Protein AF-A0A353NH69-F1 (afdb_monomer_lite)

Sequence (363 aa):
MTTIQRIRHIGFIQLQVTQGAIGTNLDRLQRILAQLDPPRLSLIVLPELWATGFAYRELTKLQDEVATLPNRLQELAEKYDIFLAGSLPEQIIDKENLFYNTLQLIGRNGTFGTYRKRHIFPGEEEAFCPGSGACPPIATPVGTFGCMICYDLRFPKLARSQCQQGADLLLCSAQWPLARIQHWRALVIARAIENQTFMVACNGVGKNGDLTLGGHSLVVSPAGEILYEAGEDEATKIVEIDWQLKEDAQSGFKSFTAEPYLVSAAKIVTAESCVTDAQQRAGIGQRVVYVALDRNVAFSRAIEILETARQRGDYLVLGVPSSLTDLLKSYAALDCVDRVFGLGEISSSAEQRLREICLSVTS

Foldseek 3Di:
DPPLAAQFKEKEWAAAADAQQQVVLLVVVVVCCVVCLDPAAYEYEYAFQSRHFPNLVCCLVCVVVQVCVQVSVLVSQQVSNYKYWYWHWADDPPDPQETFGKIFIAHNVTTQDIDTAADDDPPCVSRYDHDDDDQEFGDDSRFTEQEHEAVSLVPLVSLLSRLLNGHQEYEYHHAAFLVCVVVVLVSQLVSLQLSLHKYWHHYYAQDDDVTGGFTQTFIAGSNSDTPDTDGRDGDIDMDGDDCVSSVVSPPQHGNSHLDDPDHDDPQEDFLVVVLVVLVVCVVSPWAEEEDEDDPPDDPVRLQVLLVVRLVRTPAYEYEYAPVCPVVCVDDPNSVSHRHYYYPVRDDPVSVVSCPVRHDYDYD

Structure (mmCIF, N/CA/C/O backbone):
data_AF-A0A353NH69-F1
#
_entry.id   AF-A0A353NH69-F1
#
loop_
_atom_site.group_PDB
_atom_site.id
_atom_site.type_symbol
_atom_site.label_atom_id
_atom_site.label_alt_id
_atom_site.label_comp_id
_atom_site.label_asym_id
_atom_site.label_entity_id
_atom_site.label_seq_id
_atom_site.pdbx_PDB_ins_code
_atom_site.Cartn_x
_atom_site.Cartn_y
_atom_site.Cartn_z
_atom_site.occupancy
_atom_site.B_iso_or_equiv
_atom_site.auth_seq_id
_atom_site.auth_comp_id
_atom_site.auth_asym_id
_atom_site.auth_atom_id
_atom_site.pdbx_PDB_model_num
ATOM 1 N N . MET A 1 1 ? -20.347 21.176 8.839 1.00 36.09 1 MET A N 1
ATOM 2 C CA . MET A 1 1 ? -19.349 20.089 8.822 1.00 36.09 1 MET A CA 1
ATOM 3 C C . MET A 1 1 ? -19.419 19.441 7.452 1.00 36.09 1 MET A C 1
ATOM 5 O O . MET A 1 1 ? -20.439 18.849 7.133 1.00 36.09 1 MET A O 1
ATOM 9 N N . THR A 1 2 ? -18.424 19.661 6.596 1.00 34.16 2 THR A N 1
ATOM 10 C CA . THR A 1 2 ? -18.306 18.971 5.305 1.00 34.16 2 THR A CA 1
ATOM 11 C C . THR A 1 2 ? -18.011 17.506 5.594 1.00 34.16 2 THR A C 1
ATOM 13 O O . THR A 1 2 ? -16.974 17.185 6.168 1.00 34.16 2 THR A O 1
ATOM 16 N N . THR A 1 3 ? -18.947 16.621 5.265 1.00 41.84 3 THR A N 1
ATOM 17 C CA . THR A 1 3 ? -18.753 15.174 5.354 1.00 41.84 3 THR A CA 1
ATOM 18 C C . THR A 1 3 ? -17.518 14.813 4.532 1.00 41.84 3 THR A C 1
ATOM 20 O O . THR A 1 3 ? -17.508 15.035 3.322 1.00 41.84 3 THR A O 1
ATOM 23 N N . ILE A 1 4 ? -16.459 14.314 5.176 1.00 54.44 4 ILE A N 1
ATOM 24 C CA . ILE A 1 4 ? -15.282 13.796 4.471 1.00 54.44 4 ILE A CA 1
ATOM 25 C C . ILE A 1 4 ? -15.778 12.665 3.570 1.00 54.44 4 ILE A C 1
ATOM 27 O O . ILE A 1 4 ? -16.302 11.660 4.056 1.00 54.44 4 ILE A O 1
ATOM 31 N N . GLN A 1 5 ? -15.662 12.841 2.256 1.00 75.44 5 GLN A N 1
ATOM 32 C CA . GLN A 1 5 ? -16.024 11.809 1.296 1.00 75.44 5 GLN A CA 1
ATOM 33 C C . GLN A 1 5 ? -14.948 10.720 1.347 1.00 75.44 5 GLN A C 1
ATOM 35 O O . GLN A 1 5 ? -13.926 10.822 0.678 1.00 75.44 5 GLN A O 1
ATOM 40 N N . ARG A 1 6 ? -15.149 9.695 2.185 1.00 87.75 6 ARG A N 1
ATOM 41 C CA . ARG A 1 6 ? -14.239 8.542 2.253 1.00 87.75 6 ARG A CA 1
ATOM 42 C C . ARG A 1 6 ? -14.177 7.826 0.904 1.00 87.75 6 ARG A C 1
ATOM 44 O O . ARG A 1 6 ? -15.195 7.700 0.219 1.00 87.75 6 ARG A O 1
ATOM 51 N N . ILE A 1 7 ? -12.995 7.318 0.561 1.00 93.50 7 ILE A N 1
ATOM 52 C CA . ILE A 1 7 ? -12.795 6.472 -0.616 1.00 93.50 7 ILE A CA 1
ATOM 53 C C . ILE A 1 7 ? -13.714 5.246 -0.530 1.00 93.50 7 ILE A C 1
ATOM 55 O O . ILE A 1 7 ? -13.849 4.645 0.535 1.00 93.50 7 ILE A O 1
ATOM 59 N N . ARG A 1 8 ? -14.383 4.895 -1.629 1.00 95.50 8 ARG A N 1
ATOM 60 C CA . ARG A 1 8 ? -15.274 3.720 -1.698 1.00 95.50 8 ARG A CA 1
ATOM 61 C C . ARG A 1 8 ? -14.832 2.689 -2.715 1.00 95.50 8 ARG A C 1
ATOM 63 O O . ARG A 1 8 ? -15.230 1.544 -2.606 1.00 95.50 8 ARG A O 1
ATOM 70 N N . HIS A 1 9 ? -14.004 3.083 -3.672 1.00 98.38 9 HIS A N 1
ATOM 71 C CA . HIS A 1 9 ? -13.539 2.215 -4.737 1.00 98.38 9 HIS A CA 1
ATOM 72 C C . HIS A 1 9 ? -12.034 2.046 -4.611 1.00 98.38 9 HIS A C 1
ATOM 74 O O . HIS A 1 9 ? -11.291 3.030 -4.614 1.00 98.38 9 HIS A O 1
ATOM 80 N N . ILE A 1 10 ? -11.585 0.805 -4.468 1.00 98.69 10 ILE A N 1
ATOM 81 C CA . ILE A 1 10 ? -10.168 0.478 -4.317 1.00 98.69 10 ILE A CA 1
ATOM 82 C C . ILE A 1 10 ? -9.811 -0.669 -5.253 1.00 98.69 10 ILE A C 1
ATOM 84 O O . ILE A 1 10 ? -10.635 -1.543 -5.523 1.00 98.69 10 ILE A O 1
ATOM 88 N N . GLY A 1 11 ? -8.596 -0.674 -5.783 1.00 98.69 11 GLY A N 1
ATOM 89 C CA . GLY A 1 11 ? -8.256 -1.626 -6.824 1.00 98.69 11 GLY A CA 1
ATOM 90 C C . GLY A 1 11 ? -6.804 -1.608 -7.250 1.00 98.69 11 GLY A C 1
ATOM 91 O O . GLY A 1 11 ? -5.972 -0.880 -6.714 1.00 98.69 11 GLY A O 1
ATOM 92 N N . PHE A 1 12 ? -6.503 -2.419 -8.249 1.00 98.88 12 PHE A N 1
ATOM 93 C CA . PHE A 1 12 ? -5.161 -2.569 -8.782 1.00 98.88 12 PHE A CA 1
ATOM 94 C C . PHE A 1 12 ? -5.177 -2.715 -10.302 1.00 98.88 12 PHE A C 1
ATOM 96 O O . PHE A 1 12 ? -6.178 -3.112 -10.909 1.00 98.88 12 PHE A O 1
ATOM 103 N N . ILE A 1 13 ? -4.022 -2.436 -10.900 1.00 98.75 13 ILE A N 1
ATOM 104 C CA . ILE A 1 13 ? -3.729 -2.722 -12.302 1.00 98.75 13 ILE A CA 1
ATOM 105 C C . ILE A 1 13 ? -2.496 -3.636 -12.342 1.00 98.75 13 ILE A C 1
ATOM 107 O O . ILE A 1 13 ? -1.371 -3.169 -12.196 1.00 98.75 13 ILE A O 1
ATOM 111 N N . GLN A 1 14 ? -2.718 -4.943 -12.497 1.00 98.56 14 GLN A N 1
ATOM 112 C CA . GLN A 1 14 ? -1.682 -5.975 -12.572 1.00 98.56 14 GLN A CA 1
ATOM 113 C C . GLN A 1 14 ? -1.135 -6.053 -14.000 1.00 98.56 14 GLN A C 1
ATOM 115 O O . GLN A 1 14 ? -1.861 -6.422 -14.925 1.00 98.56 14 GLN A O 1
ATOM 120 N N . LEU A 1 15 ? 0.145 -5.712 -14.171 1.00 96.00 15 LEU A N 1
ATOM 121 C CA . LEU A 1 15 ? 0.789 -5.556 -15.481 1.00 96.00 15 LEU A CA 1
ATOM 122 C C . LEU A 1 15 ? 2.040 -6.401 -15.612 1.00 96.00 15 LEU A C 1
ATOM 124 O O . LEU A 1 15 ? 2.783 -6.594 -14.645 1.00 96.00 15 LEU A O 1
ATOM 128 N N . GLN A 1 16 ? 2.336 -6.792 -16.846 1.00 96.44 16 GLN A N 1
ATOM 129 C CA . GLN A 1 16 ? 3.684 -7.164 -17.221 1.00 96.44 16 GLN A CA 1
ATOM 130 C C . GLN A 1 16 ? 4.475 -5.891 -17.519 1.00 96.44 16 GLN A C 1
ATOM 132 O O . GLN A 1 16 ? 4.310 -5.253 -18.562 1.00 96.44 16 GLN A O 1
ATOM 137 N N . VAL A 1 17 ? 5.356 -5.528 -16.592 1.00 96.00 17 VAL A N 1
ATOM 138 C CA . VAL A 1 17 ? 6.234 -4.366 -16.742 1.00 96.00 17 VAL A CA 1
ATOM 139 C C . VAL A 1 17 ? 7.357 -4.713 -17.713 1.00 96.00 17 VAL A C 1
ATOM 141 O O . VAL A 1 17 ? 8.169 -5.601 -17.454 1.00 96.00 17 VAL A O 1
ATOM 144 N N . THR A 1 18 ? 7.414 -4.007 -18.841 1.00 95.38 18 THR A N 1
ATOM 145 C CA . THR A 1 18 ? 8.487 -4.187 -19.825 1.00 95.38 18 THR A CA 1
ATOM 146 C C . THR A 1 18 ? 9.723 -3.429 -19.351 1.00 95.38 18 THR A C 1
ATOM 148 O O . THR A 1 18 ? 9.698 -2.204 -19.247 1.00 95.38 18 THR A O 1
ATOM 151 N N . GLN A 1 19 ? 10.797 -4.147 -19.033 1.00 94.81 19 GLN A N 1
ATOM 152 C CA . GLN A 1 19 ? 12.012 -3.569 -18.460 1.00 94.81 19 GLN A CA 1
ATOM 153 C C . GLN A 1 19 ? 12.594 -2.452 -19.348 1.00 94.81 19 GLN A C 1
ATOM 155 O O . GLN A 1 19 ? 12.758 -2.634 -20.551 1.00 94.81 19 GLN A O 1
ATOM 160 N N . GLY A 1 20 ? 12.867 -1.290 -18.750 1.00 95.00 20 GLY A N 1
ATOM 161 C CA . GLY A 1 20 ? 13.458 -0.109 -19.397 1.00 95.00 20 GLY A CA 1
ATOM 162 C C . GLY A 1 20 ? 12.542 0.648 -20.369 1.00 95.00 20 GLY A C 1
ATOM 163 O O . GLY A 1 20 ? 12.850 1.774 -20.744 1.00 95.00 20 GLY A O 1
ATOM 164 N N . ALA A 1 21 ? 11.395 0.082 -20.754 1.00 96.19 21 ALA A N 1
ATOM 165 C CA . ALA A 1 21 ? 10.526 0.632 -21.793 1.00 96.19 21 ALA A CA 1
ATOM 166 C C . ALA A 1 21 ? 9.441 1.564 -21.219 1.00 96.19 21 ALA A C 1
ATOM 168 O O . ALA A 1 21 ? 8.246 1.262 -21.295 1.00 96.19 21 ALA A O 1
ATOM 169 N N . ILE A 1 22 ? 9.854 2.707 -20.660 1.00 97.81 22 ILE A N 1
ATOM 170 C CA . ILE A 1 22 ? 8.969 3.660 -19.964 1.00 97.81 22 ILE A CA 1
ATOM 171 C C . ILE A 1 22 ? 7.766 4.066 -20.821 1.00 97.81 22 ILE A C 1
ATOM 173 O O . ILE A 1 22 ? 6.628 3.874 -20.386 1.00 97.81 22 ILE A O 1
ATOM 177 N N . GLY A 1 23 ? 7.990 4.538 -22.052 1.00 97.88 23 GLY A N 1
ATOM 178 C CA . GLY A 1 23 ? 6.901 4.898 -22.968 1.00 97.88 23 GLY A CA 1
ATOM 179 C C . GLY A 1 23 ? 5.903 3.758 -23.213 1.00 97.88 23 GLY A C 1
ATOM 180 O O . GLY A 1 23 ? 4.696 3.963 -23.138 1.00 97.88 23 GLY A O 1
ATOM 181 N N . THR A 1 24 ? 6.384 2.521 -23.392 1.00 97.38 24 THR A N 1
ATOM 182 C CA . THR A 1 24 ? 5.508 1.350 -23.603 1.00 97.38 24 THR A CA 1
ATOM 183 C C . THR A 1 24 ? 4.651 1.043 -22.375 1.00 97.38 24 THR A C 1
ATOM 185 O O . THR A 1 24 ? 3.466 0.719 -22.510 1.00 97.38 24 THR A O 1
ATOM 188 N N . ASN A 1 25 ? 5.234 1.136 -21.179 1.00 97.88 25 ASN A N 1
ATOM 189 C CA . ASN A 1 25 ? 4.520 0.897 -19.926 1.00 97.88 25 ASN A CA 1
ATOM 190 C C . ASN A 1 25 ? 3.495 2.009 -19.647 1.00 97.88 25 ASN A C 1
ATOM 192 O O . ASN A 1 25 ? 2.364 1.711 -19.256 1.00 97.88 25 ASN A O 1
ATOM 196 N N . LEU A 1 26 ? 3.845 3.271 -19.917 1.00 98.38 26 LEU A N 1
ATOM 197 C CA . LEU A 1 26 ? 2.927 4.407 -19.807 1.00 98.38 26 LEU A CA 1
ATOM 198 C C . LEU A 1 26 ? 1.753 4.283 -20.788 1.00 98.38 26 LEU A C 1
ATOM 200 O O . LEU A 1 26 ? 0.603 4.375 -20.363 1.00 98.38 26 LEU A O 1
ATOM 204 N N . ASP A 1 27 ? 2.010 3.989 -22.064 1.00 98.00 27 ASP A N 1
ATOM 205 C CA . ASP A 1 27 ? 0.959 3.786 -23.070 1.00 98.00 27 ASP A CA 1
ATOM 206 C C . ASP A 1 27 ? 0.017 2.639 -22.685 1.00 98.00 27 ASP A C 1
ATOM 208 O O . ASP A 1 27 ? -1.191 2.685 -22.944 1.00 98.00 27 ASP A O 1
ATOM 212 N N . ARG A 1 28 ? 0.559 1.581 -22.069 1.00 97.19 28 ARG A N 1
ATOM 213 C CA . ARG A 1 28 ? -0.234 0.452 -21.573 1.00 97.19 28 ARG A CA 1
ATOM 214 C C . ARG A 1 28 ? -1.141 0.880 -20.425 1.00 97.19 28 ARG A C 1
ATOM 216 O O . ARG A 1 28 ? -2.337 0.602 -20.487 1.00 97.19 28 ARG A O 1
ATOM 223 N N . LEU A 1 29 ? -0.610 1.604 -19.438 1.00 98.25 29 LEU A N 1
ATOM 224 C CA . LEU A 1 29 ? -1.404 2.171 -18.345 1.00 98.25 29 LEU A CA 1
ATOM 225 C C . LEU A 1 29 ? -2.528 3.072 -18.878 1.00 98.25 29 LEU A C 1
ATOM 227 O O . LEU A 1 29 ? -3.677 2.938 -18.460 1.00 98.25 29 LEU A O 1
ATOM 231 N N . GLN A 1 30 ? -2.227 3.948 -19.839 1.00 98.19 30 GLN A N 1
ATOM 232 C CA . GLN A 1 30 ? -3.212 4.851 -20.438 1.00 98.19 30 GLN A CA 1
ATOM 233 C C . GLN A 1 30 ? -4.344 4.104 -21.148 1.00 98.19 30 GLN A C 1
ATOM 235 O O . GLN A 1 30 ? -5.514 4.442 -20.953 1.00 98.19 30 GLN A O 1
ATOM 240 N N . ARG A 1 31 ? -4.009 3.080 -21.944 1.00 98.00 31 ARG A N 1
ATOM 241 C CA . ARG A 1 31 ? -4.998 2.224 -22.621 1.00 98.00 31 ARG A CA 1
ATOM 242 C C . ARG A 1 31 ? -5.892 1.502 -21.625 1.00 98.00 31 ARG A C 1
ATOM 244 O O . ARG A 1 31 ? -7.102 1.460 -21.816 1.00 98.00 31 ARG A O 1
ATOM 251 N N . ILE A 1 32 ? -5.302 0.977 -20.559 1.00 97.69 32 ILE A N 1
ATOM 252 C CA . ILE A 1 32 ? -6.036 0.258 -19.524 1.00 97.69 32 ILE A CA 1
ATOM 253 C C . ILE A 1 32 ? -6.978 1.188 -18.771 1.00 97.69 32 ILE A C 1
ATOM 255 O O . ILE A 1 32 ? -8.144 0.853 -18.627 1.00 97.69 32 ILE A O 1
ATOM 259 N N . LEU A 1 33 ? -6.525 2.370 -18.348 1.00 98.06 33 LEU A N 1
ATOM 260 C CA . LEU A 1 33 ? -7.401 3.340 -17.686 1.00 98.06 33 LEU A CA 1
ATOM 261 C C . LEU A 1 33 ? -8.554 3.786 -18.595 1.00 98.06 33 LEU A C 1
ATOM 263 O O . LEU A 1 33 ? -9.672 3.949 -18.119 1.00 98.06 33 LEU A O 1
ATOM 267 N N . ALA A 1 34 ? -8.305 3.934 -19.900 1.00 97.44 34 ALA A N 1
ATOM 268 C CA . ALA A 1 34 ? -9.350 4.266 -20.867 1.00 97.44 34 ALA A CA 1
ATOM 269 C C . ALA A 1 34 ? -10.390 3.144 -21.039 1.00 97.44 34 ALA A C 1
ATOM 271 O O . ALA A 1 34 ? -11.557 3.437 -21.270 1.00 97.44 34 ALA A O 1
ATOM 272 N N . GLN A 1 35 ? -9.976 1.878 -20.943 1.00 96.62 35 GLN A N 1
ATOM 273 C CA . GLN A 1 35 ? -10.880 0.722 -21.016 1.00 96.62 35 GLN A CA 1
ATOM 274 C C . GLN A 1 35 ? -11.610 0.460 -19.698 1.00 96.62 35 GLN A C 1
ATOM 276 O O . GLN A 1 35 ? -12.758 0.028 -19.711 1.00 96.62 35 GLN A O 1
ATOM 281 N N . LEU A 1 36 ? -10.927 0.687 -18.575 1.00 95.19 36 LEU A N 1
ATOM 282 C CA . LEU A 1 36 ? -11.450 0.466 -17.233 1.00 95.19 36 LEU A CA 1
ATOM 283 C C . LEU A 1 36 ? -12.548 1.471 -16.881 1.00 95.19 36 LEU A C 1
ATOM 285 O O . LEU A 1 36 ? -13.447 1.098 -16.137 1.00 95.19 36 LEU A O 1
ATOM 289 N N . ASP A 1 37 ? -12.440 2.707 -17.389 1.00 95.62 37 ASP A N 1
ATOM 290 C CA . ASP A 1 37 ? -13.324 3.840 -17.073 1.00 95.62 37 ASP A CA 1
ATOM 291 C C . ASP A 1 37 ? -13.648 3.897 -15.568 1.00 95.62 37 ASP A C 1
ATOM 293 O O . ASP A 1 37 ? -14.772 3.621 -15.136 1.00 95.62 37 ASP A O 1
ATOM 297 N N . PRO A 1 38 ? -12.618 4.112 -14.726 1.00 97.06 38 PRO A N 1
ATOM 298 C CA . PRO A 1 38 ? -12.734 3.856 -13.302 1.00 97.06 38 PRO A CA 1
ATOM 299 C C . PRO A 1 38 ? -13.768 4.788 -12.657 1.00 97.06 38 PRO A C 1
ATOM 301 O O . PRO A 1 38 ? -13.812 5.978 -12.983 1.00 97.06 38 PRO A O 1
ATOM 304 N N . PRO A 1 39 ? -14.549 4.302 -11.674 1.00 97.12 39 PRO A N 1
ATOM 305 C CA . PRO A 1 39 ? -15.414 5.167 -10.890 1.00 97.12 39 PRO A CA 1
ATOM 306 C C . PRO A 1 39 ? -14.627 6.333 -10.292 1.00 97.12 39 PRO A C 1
ATOM 308 O O . PRO A 1 39 ? -13.498 6.165 -9.817 1.00 97.12 39 PRO A O 1
ATOM 311 N N . ARG A 1 40 ? -15.245 7.513 -10.260 1.00 95.50 40 ARG A N 1
ATOM 312 C CA . ARG A 1 40 ? -14.642 8.693 -9.634 1.00 95.50 40 ARG A CA 1
ATOM 313 C C . ARG A 1 40 ? -14.262 8.398 -8.182 1.00 95.50 40 ARG A C 1
ATOM 315 O O . ARG A 1 40 ? -14.979 7.698 -7.463 1.00 95.50 40 ARG A O 1
ATOM 322 N N . LEU A 1 41 ? -13.148 8.981 -7.756 1.00 94.94 41 LEU A N 1
ATOM 323 C CA . LEU A 1 41 ? -12.513 8.787 -6.456 1.00 94.94 41 LEU A CA 1
ATOM 324 C C . LEU A 1 41 ? -12.150 7.319 -6.178 1.00 94.94 41 LEU A C 1
ATOM 326 O O . LEU A 1 41 ? -12.253 6.860 -5.040 1.00 94.94 41 LEU A O 1
ATOM 330 N N . SER A 1 42 ? -11.723 6.587 -7.210 1.00 98.25 42 SER A N 1
ATOM 331 C CA . SER A 1 42 ? -11.077 5.281 -7.045 1.00 98.25 42 SER A CA 1
ATOM 332 C C . SER A 1 42 ? -9.617 5.428 -6.632 1.00 98.25 42 SER A C 1
ATOM 334 O O . SER A 1 42 ? -8.921 6.311 -7.129 1.00 98.25 42 SER A O 1
ATOM 336 N N . LEU A 1 43 ? -9.134 4.532 -5.772 1.00 98.69 43 LEU A N 1
ATOM 337 C CA . LEU A 1 43 ? -7.715 4.373 -5.452 1.00 98.69 43 LEU A CA 1
ATOM 338 C C . LEU A 1 43 ? -7.176 3.127 -6.142 1.00 98.69 43 LEU A C 1
ATOM 340 O O . LEU A 1 43 ? -7.628 2.018 -5.861 1.00 98.69 43 LEU A O 1
ATOM 344 N N . ILE A 1 44 ? -6.198 3.307 -7.024 1.00 98.88 44 ILE A N 1
ATOM 345 C CA . ILE A 1 44 ? -5.655 2.234 -7.852 1.00 98.88 44 ILE A CA 1
ATOM 346 C C . ILE A 1 44 ? -4.159 2.071 -7.580 1.00 98.88 44 ILE A C 1
ATOM 348 O O . ILE A 1 44 ? -3.384 3.019 -7.716 1.00 98.88 44 ILE A O 1
ATOM 352 N N . VAL A 1 45 ? -3.749 0.853 -7.226 1.00 98.94 45 VAL A N 1
ATOM 353 C CA . VAL A 1 45 ? -2.345 0.498 -6.983 1.00 98.94 45 VAL A CA 1
ATOM 354 C C .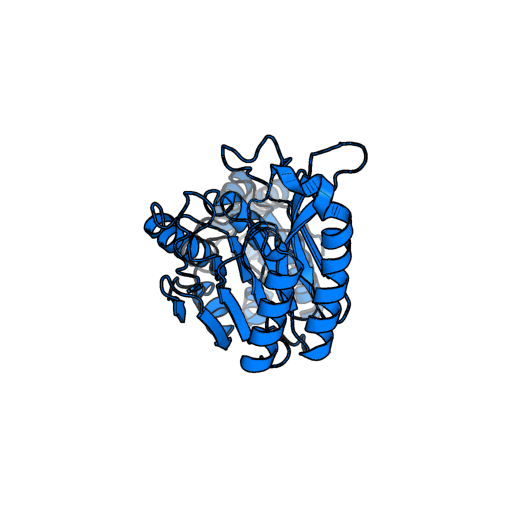 VAL A 1 45 ? -1.715 -0.114 -8.237 1.00 98.94 45 VAL A C 1
ATOM 356 O O . VAL A 1 45 ? -2.269 -1.026 -8.854 1.00 98.94 45 VAL A O 1
ATOM 359 N N . LEU A 1 46 ? -0.537 0.380 -8.604 1.00 98.88 46 LEU A N 1
ATOM 360 C CA . LEU A 1 46 ? 0.309 -0.102 -9.693 1.00 98.88 46 LEU A CA 1
ATOM 361 C C . LEU A 1 46 ? 1.439 -0.997 -9.145 1.00 98.88 46 LEU A C 1
ATOM 363 O O . LEU A 1 46 ? 1.790 -0.883 -7.962 1.00 98.88 46 LEU A O 1
ATOM 367 N N . PRO A 1 47 ? 2.048 -1.859 -9.980 1.00 98.56 47 PRO A N 1
ATOM 368 C CA . PRO A 1 47 ? 3.176 -2.689 -9.570 1.00 98.56 47 PRO A CA 1
ATOM 369 C C . PRO A 1 47 ? 4.382 -1.855 -9.119 1.00 98.56 47 PRO A C 1
ATOM 371 O O . PRO A 1 47 ? 4.497 -0.664 -9.415 1.00 98.56 47 PRO A O 1
ATOM 374 N N . GLU A 1 48 ? 5.306 -2.491 -8.405 1.00 98.56 48 GLU A N 1
ATOM 375 C CA . GLU A 1 48 ? 6.583 -1.862 -8.045 1.00 98.56 48 GLU A CA 1
ATOM 376 C C . GLU A 1 48 ? 7.345 -1.485 -9.317 1.00 98.56 48 GLU A C 1
ATOM 378 O O . GLU A 1 48 ? 7.389 -2.274 -10.262 1.00 98.56 48 GLU A O 1
ATOM 383 N N . LEU A 1 49 ? 7.954 -0.296 -9.343 1.00 97.94 49 LEU A N 1
ATOM 384 C CA . LEU A 1 49 ? 8.733 0.194 -10.484 1.00 97.94 49 LEU A CA 1
ATOM 385 C C . LEU A 1 49 ? 7.956 0.060 -11.805 1.00 97.94 49 LEU A C 1
ATOM 387 O O . LEU A 1 49 ? 8.514 -0.349 -12.822 1.00 97.94 49 LEU A O 1
ATOM 391 N N . TRP A 1 50 ? 6.656 0.375 -11.781 1.00 97.69 50 TRP A N 1
ATOM 392 C CA . TRP A 1 50 ? 5.695 0.078 -12.855 1.00 97.69 50 TRP A CA 1
ATOM 393 C C . TRP A 1 50 ? 6.104 0.594 -14.243 1.00 97.69 50 TRP A C 1
ATOM 395 O O . TRP A 1 50 ? 5.650 0.055 -15.249 1.00 97.69 50 TRP A O 1
ATOM 405 N N . ALA A 1 51 ? 6.944 1.631 -14.304 1.00 97.38 51 ALA A N 1
ATOM 406 C CA . ALA A 1 51 ? 7.405 2.226 -15.553 1.00 97.38 51 ALA A CA 1
ATOM 407 C C . ALA A 1 51 ? 8.765 1.696 -16.033 1.00 97.38 51 ALA A C 1
ATOM 409 O O . ALA A 1 51 ? 9.005 1.664 -17.236 1.00 97.38 51 ALA A O 1
ATOM 410 N N . THR A 1 52 ? 9.656 1.278 -15.131 1.00 96.56 52 THR A N 1
ATOM 411 C CA . THR A 1 52 ? 11.038 0.894 -15.482 1.00 96.56 52 THR A CA 1
ATOM 412 C C . THR A 1 52 ? 11.291 -0.604 -15.382 1.00 96.56 52 THR A C 1
ATOM 414 O O . THR A 1 52 ? 12.223 -1.114 -16.001 1.00 96.56 52 THR A O 1
ATOM 417 N N . GLY A 1 53 ? 10.514 -1.323 -14.573 1.00 94.50 53 GLY A N 1
ATOM 418 C CA . GLY A 1 53 ? 10.866 -2.670 -14.138 1.00 94.50 53 GLY A CA 1
ATOM 419 C C . GLY A 1 53 ? 12.221 -2.696 -13.428 1.00 94.50 53 GLY A C 1
ATOM 420 O O . GLY A 1 53 ? 12.695 -1.679 -12.914 1.00 94.50 53 GLY A O 1
ATOM 421 N N . PHE A 1 54 ? 12.876 -3.857 -13.437 1.00 94.69 54 PHE A N 1
ATOM 422 C CA . PHE A 1 54 ? 14.177 -4.063 -12.787 1.00 94.69 54 PHE A CA 1
ATOM 423 C C . PHE A 1 54 ? 15.363 -3.645 -13.671 1.00 94.69 54 PHE A C 1
ATOM 425 O O . PHE A 1 54 ? 16.404 -4.298 -13.706 1.00 94.69 54 PHE A O 1
ATOM 432 N N . ALA A 1 55 ? 15.225 -2.523 -14.383 1.00 93.25 55 ALA A N 1
ATOM 433 C CA . ALA A 1 55 ? 16.253 -1.948 -15.253 1.00 93.25 55 ALA A CA 1
ATOM 434 C C . ALA A 1 55 ? 17.391 -1.263 -14.469 1.00 93.25 55 ALA A C 1
ATOM 436 O O . ALA A 1 55 ? 17.811 -0.161 -14.810 1.00 93.25 55 ALA A O 1
ATOM 437 N N . TYR A 1 56 ? 17.897 -1.902 -13.408 1.00 93.06 56 TYR A N 1
ATOM 438 C CA . TYR A 1 56 ? 18.810 -1.306 -12.422 1.00 93.06 56 TYR A CA 1
ATOM 439 C C . TYR A 1 56 ? 20.059 -0.675 -13.052 1.00 93.06 56 TYR A C 1
ATOM 441 O O . TYR A 1 56 ? 20.460 0.421 -12.677 1.00 93.06 56 TYR A O 1
ATOM 449 N N . ARG A 1 57 ? 20.632 -1.323 -14.074 1.00 91.62 57 ARG A N 1
ATOM 450 C CA . ARG A 1 57 ? 21.835 -0.849 -14.787 1.00 91.62 57 ARG A CA 1
ATOM 451 C C . ARG A 1 57 ? 21.584 0.338 -15.721 1.00 91.62 57 ARG A C 1
ATOM 453 O O . ARG A 1 57 ? 22.533 0.944 -16.212 1.00 91.62 57 ARG A O 1
ATOM 460 N N . GLU A 1 58 ? 20.324 0.637 -16.010 1.00 93.25 58 GLU A N 1
ATOM 461 C CA . GLU A 1 58 ? 19.913 1.666 -16.966 1.00 93.25 58 GLU A CA 1
ATOM 462 C C . GLU A 1 58 ? 19.266 2.870 -16.276 1.00 93.25 58 GLU A C 1
ATOM 464 O O . GLU A 1 58 ? 19.046 3.883 -16.932 1.00 93.25 58 GLU A O 1
ATOM 469 N N . LEU A 1 59 ? 19.016 2.805 -14.961 1.00 94.50 59 LEU A N 1
ATOM 470 C CA . LEU A 1 59 ? 18.279 3.838 -14.225 1.00 94.50 59 LEU A CA 1
ATOM 471 C C . LEU A 1 59 ? 18.865 5.241 -14.408 1.00 94.50 59 LEU A C 1
ATOM 473 O O . LEU A 1 59 ? 18.112 6.174 -14.660 1.00 94.50 59 LEU A O 1
ATOM 477 N N . THR A 1 60 ? 20.191 5.389 -14.386 1.00 93.94 60 THR A N 1
ATOM 478 C CA . THR A 1 60 ? 20.862 6.680 -14.624 1.00 93.94 60 THR A CA 1
ATOM 479 C C . THR A 1 60 ? 20.574 7.248 -16.012 1.00 93.94 60 THR A C 1
ATOM 481 O O . THR A 1 60 ? 20.427 8.454 -16.164 1.00 93.94 60 THR A O 1
ATOM 484 N N . LYS A 1 61 ? 20.441 6.396 -17.035 1.00 94.94 61 LYS A N 1
ATOM 485 C CA . LYS A 1 61 ? 20.090 6.833 -18.398 1.00 94.94 61 LYS A CA 1
ATOM 486 C C . LYS A 1 61 ? 18.611 7.191 -18.523 1.00 94.94 61 LYS A C 1
ATOM 488 O O . LYS A 1 61 ? 18.253 8.010 -19.359 1.00 94.94 61 LYS A O 1
ATOM 493 N N . LEU A 1 62 ? 17.768 6.553 -17.714 1.00 95.31 62 LEU A N 1
ATOM 494 C CA . LEU A 1 62 ? 16.318 6.722 -17.722 1.00 95.31 62 LEU A CA 1
ATOM 495 C C . LEU A 1 62 ? 15.837 7.847 -16.791 1.00 95.31 62 LEU A C 1
ATOM 497 O O . LEU A 1 62 ? 14.661 8.197 -16.831 1.00 95.31 62 LEU A O 1
ATOM 501 N N . GLN A 1 63 ? 16.712 8.407 -15.948 1.00 93.50 63 GLN A N 1
ATOM 502 C CA . GLN A 1 63 ? 16.330 9.296 -14.845 1.00 93.50 63 GLN A CA 1
ATOM 503 C C . GLN A 1 63 ? 15.528 10.525 -15.301 1.00 93.50 63 GLN A C 1
ATOM 505 O O . GLN A 1 63 ? 14.543 10.878 -14.654 1.00 93.50 63 GLN A O 1
ATOM 510 N N . ASP A 1 64 ? 15.898 11.129 -16.435 1.00 94.38 64 ASP A N 1
ATOM 511 C CA . ASP A 1 64 ? 15.239 12.333 -16.948 1.00 94.38 64 ASP A CA 1
ATOM 512 C C . ASP A 1 64 ? 13.816 12.011 -17.420 1.00 94.38 64 ASP A C 1
ATOM 514 O O . ASP A 1 64 ? 12.884 12.770 -17.162 1.00 94.38 64 ASP A O 1
ATOM 518 N N . GLU A 1 65 ? 13.619 10.847 -18.049 1.00 96.69 65 GLU A N 1
ATOM 519 C CA . GLU A 1 65 ? 12.295 10.376 -18.459 1.00 96.69 65 GLU A CA 1
ATOM 520 C C . GLU A 1 65 ? 11.443 10.006 -17.235 1.00 96.69 65 GLU A C 1
ATOM 522 O O . GLU A 1 65 ? 10.285 10.423 -17.137 1.00 96.69 65 GLU A O 1
ATOM 527 N N . VAL A 1 66 ? 12.029 9.308 -16.253 1.00 96.81 66 VAL A N 1
ATOM 528 C CA . VAL A 1 66 ? 11.371 8.955 -14.982 1.00 96.81 66 VAL A CA 1
ATOM 529 C C . VAL A 1 66 ? 10.906 10.201 -14.226 1.00 96.81 66 VAL A C 1
ATOM 531 O O . VAL A 1 66 ? 9.793 10.206 -13.697 1.00 96.81 66 VAL A O 1
ATOM 534 N N . ALA A 1 67 ? 11.702 11.273 -14.218 1.00 95.62 67 ALA A N 1
ATOM 535 C CA . ALA A 1 67 ? 11.367 12.530 -13.550 1.00 95.62 67 ALA A CA 1
ATOM 536 C C . ALA A 1 67 ? 10.095 13.198 -14.109 1.00 95.62 67 ALA A C 1
ATOM 538 O O . ALA A 1 67 ? 9.451 13.976 -13.405 1.00 95.62 67 ALA A O 1
ATOM 539 N N . THR A 1 68 ? 9.684 12.869 -15.340 1.00 96.81 68 THR A N 1
ATOM 540 C CA . THR A 1 68 ? 8.440 13.388 -15.938 1.00 96.81 68 THR A CA 1
ATOM 541 C C . THR A 1 68 ? 7.185 12.620 -15.510 1.00 96.81 68 THR A C 1
ATOM 543 O O . THR A 1 68 ? 6.074 13.151 -15.591 1.00 96.81 68 THR A O 1
ATOM 546 N N . LEU A 1 69 ? 7.334 11.374 -15.048 1.00 98.00 69 LEU A N 1
ATOM 547 C CA . LEU A 1 69 ? 6.215 10.463 -14.804 1.00 98.00 69 LEU A CA 1
ATOM 548 C C . LEU A 1 69 ? 5.232 10.922 -13.720 1.00 98.00 69 LEU A C 1
ATOM 550 O O . LEU A 1 69 ? 4.038 10.694 -13.920 1.00 98.00 69 LEU A O 1
ATOM 554 N N . PRO A 1 70 ? 5.642 11.588 -12.621 1.00 97.62 70 PRO A N 1
ATOM 555 C CA . PRO A 1 70 ? 4.687 12.127 -11.654 1.00 97.62 70 PRO A CA 1
ATOM 556 C C . PRO A 1 70 ? 3.673 13.089 -12.290 1.00 97.62 70 PRO A C 1
ATOM 558 O O . PRO A 1 70 ? 2.480 12.979 -12.016 1.00 97.62 70 PRO A O 1
ATOM 561 N N . ASN A 1 71 ? 4.113 13.951 -13.215 1.00 97.62 71 ASN A N 1
ATOM 562 C CA . ASN A 1 71 ? 3.218 14.863 -13.934 1.00 97.62 71 ASN A CA 1
ATOM 563 C C . ASN A 1 71 ? 2.269 14.090 -14.862 1.00 97.62 71 ASN A C 1
ATOM 565 O O . ASN A 1 71 ? 1.072 14.359 -14.882 1.00 97.62 71 ASN A O 1
ATOM 569 N N . ARG A 1 72 ? 2.766 13.064 -15.569 1.00 98.12 72 ARG A N 1
ATOM 570 C CA . ARG A 1 72 ? 1.922 12.204 -16.422 1.00 98.12 72 ARG A CA 1
ATOM 571 C C . ARG A 1 72 ? 0.883 11.424 -15.609 1.00 98.12 72 ARG A C 1
ATOM 573 O O . ARG A 1 72 ? -0.245 11.243 -16.061 1.00 98.12 72 ARG A O 1
ATOM 580 N N . LEU A 1 73 ? 1.237 10.971 -14.405 1.00 98.12 73 LEU A N 1
ATOM 581 C CA . LEU A 1 73 ? 0.295 10.336 -13.482 1.00 98.12 73 LEU A CA 1
ATOM 582 C C . LEU A 1 73 ? -0.723 11.339 -12.932 1.00 98.12 73 LEU A C 1
ATOM 584 O O . LEU A 1 73 ? -1.891 10.981 -12.805 1.00 98.12 73 LEU A O 1
ATOM 588 N N . GLN A 1 74 ? -0.319 12.581 -12.654 1.00 98.50 74 GLN A N 1
ATOM 589 C CA . GLN A 1 74 ? -1.242 13.640 -12.246 1.00 98.50 74 GLN A CA 1
ATOM 590 C C . GLN A 1 74 ? -2.260 13.952 -13.350 1.00 98.50 74 GLN A C 1
ATOM 592 O O . GLN A 1 74 ? -3.450 14.004 -13.058 1.00 98.50 74 GLN A O 1
ATOM 597 N N . GLU A 1 75 ? -1.827 14.084 -14.607 1.00 98.50 75 GLU A N 1
ATOM 598 C CA . GLU A 1 75 ? -2.721 14.286 -15.760 1.00 98.50 75 GLU A CA 1
ATOM 599 C C . GLU A 1 75 ? -3.780 13.175 -15.856 1.00 98.50 75 GLU A C 1
ATOM 601 O O . GLU A 1 75 ? -4.962 13.439 -16.083 1.00 98.50 75 GLU A O 1
ATOM 606 N N . LEU A 1 76 ? -3.373 11.916 -15.655 1.00 98.50 76 LEU A N 1
ATOM 607 C CA . LEU A 1 76 ? -4.292 10.776 -15.653 1.00 98.50 76 LEU A CA 1
ATOM 608 C C . LEU A 1 76 ? -5.231 10.801 -14.445 1.00 98.50 76 LEU A C 1
ATOM 610 O O . LEU A 1 76 ? -6.430 10.566 -14.594 1.00 98.50 76 LEU A O 1
ATOM 614 N N . ALA A 1 77 ? -4.700 11.104 -13.263 1.00 98.44 77 ALA A N 1
ATOM 615 C CA . ALA A 1 77 ? -5.477 11.209 -12.039 1.00 98.44 77 ALA A CA 1
ATOM 616 C C . ALA A 1 77 ? -6.520 12.335 -12.106 1.00 98.44 77 ALA A C 1
ATOM 618 O O . ALA A 1 77 ? -7.637 12.162 -11.626 1.00 98.44 77 ALA A O 1
ATOM 619 N N . GLU A 1 78 ? -6.187 13.465 -12.731 1.00 98.38 78 GLU A N 1
ATOM 620 C CA . GLU A 1 78 ? -7.114 14.564 -12.992 1.00 98.38 78 GLU A CA 1
ATOM 621 C C . GLU A 1 78 ? -8.172 14.169 -14.024 1.00 98.38 78 GLU A C 1
ATOM 623 O O . GLU A 1 78 ? -9.366 14.319 -13.758 1.00 98.38 78 GLU A O 1
ATOM 628 N N . LYS A 1 79 ? -7.751 13.599 -15.162 1.00 98.19 79 LYS A N 1
ATOM 629 C CA . LYS A 1 79 ? -8.647 13.193 -16.254 1.00 98.19 79 LYS A CA 1
ATOM 630 C C . LYS A 1 79 ? -9.757 12.249 -15.786 1.00 98.19 79 LYS A C 1
ATOM 632 O O . LYS A 1 79 ? -10.904 12.425 -16.188 1.00 98.19 79 LYS A O 1
ATOM 637 N N . TYR A 1 80 ? -9.409 11.240 -14.989 1.00 98.19 80 TYR A N 1
ATOM 638 C CA . TYR A 1 80 ? -10.359 10.223 -14.521 1.00 98.19 80 TYR A CA 1
ATOM 639 C C . TYR A 1 80 ? -10.907 10.501 -13.114 1.00 98.19 80 TYR A C 1
ATOM 641 O O . TYR A 1 80 ? -11.765 9.764 -12.639 1.00 98.19 80 TYR A O 1
ATOM 649 N N . ASP A 1 81 ? -10.440 11.561 -12.448 1.00 97.06 81 ASP A N 1
ATOM 650 C CA . ASP A 1 81 ? -10.765 11.872 -11.054 1.00 97.06 81 ASP A CA 1
ATOM 651 C C . ASP A 1 81 ? -10.483 10.704 -10.093 1.00 97.06 81 ASP A C 1
ATOM 653 O O . ASP A 1 81 ? -11.372 10.223 -9.394 1.00 97.06 81 ASP A O 1
ATOM 657 N N . ILE A 1 82 ? -9.243 10.221 -10.076 1.00 98.19 82 ILE A N 1
ATOM 658 C CA . ILE A 1 82 ? -8.811 9.054 -9.292 1.00 98.19 82 ILE A CA 1
ATOM 659 C C . ILE A 1 82 ? -7.533 9.349 -8.497 1.00 98.19 82 ILE A C 1
ATOM 661 O O . ILE A 1 82 ? -6.912 10.404 -8.638 1.00 98.19 82 ILE A O 1
ATOM 665 N N . PHE A 1 83 ? -7.128 8.382 -7.677 1.00 98.69 83 PHE A N 1
ATOM 666 C CA . PHE A 1 83 ? -5.836 8.322 -7.005 1.00 98.69 83 PHE A CA 1
ATOM 667 C C . PHE A 1 83 ? -5.026 7.142 -7.549 1.00 98.69 83 PHE A C 1
ATOM 669 O O . PHE A 1 83 ? -5.538 6.027 -7.668 1.00 98.69 83 PHE A O 1
ATOM 676 N N . LEU A 1 84 ? -3.751 7.377 -7.848 1.00 98.81 84 LEU A N 1
ATOM 677 C CA . LEU A 1 84 ? -2.803 6.378 -8.335 1.00 98.81 84 LEU A CA 1
ATOM 678 C C . LEU A 1 84 ? -1.676 6.214 -7.316 1.00 98.81 84 LEU A C 1
ATOM 680 O O . LEU A 1 84 ? -1.088 7.200 -6.871 1.00 98.81 84 LEU A O 1
ATOM 684 N N . ALA A 1 85 ? -1.370 4.968 -6.960 1.00 98.75 85 ALA A N 1
ATOM 685 C CA . ALA A 1 85 ? -0.278 4.624 -6.058 1.00 98.75 85 ALA A CA 1
ATOM 686 C C . ALA A 1 85 ? 0.666 3.624 -6.725 1.00 98.75 85 ALA A C 1
ATOM 688 O O . ALA A 1 85 ? 0.256 2.526 -7.077 1.00 98.75 85 ALA A O 1
ATOM 689 N N . GLY A 1 86 ? 1.939 3.964 -6.879 1.00 98.19 86 GLY A N 1
ATOM 690 C CA . GLY A 1 86 ? 2.927 3.071 -7.488 1.00 98.19 86 GLY A CA 1
ATOM 691 C C . GLY A 1 86 ? 4.335 3.578 -7.248 1.00 98.19 86 GLY A C 1
ATOM 692 O O . GLY A 1 86 ? 4.516 4.769 -6.981 1.00 98.19 86 GLY A O 1
ATOM 693 N N . SER A 1 87 ? 5.326 2.686 -7.309 1.00 98.56 87 SER A N 1
ATOM 694 C CA . SER A 1 87 ? 6.715 3.084 -7.086 1.00 98.56 87 SER A CA 1
ATOM 695 C C . SER A 1 87 ? 7.492 3.384 -8.361 1.00 98.56 87 SER A C 1
ATOM 697 O O . SER A 1 87 ? 7.246 2.801 -9.417 1.00 98.56 87 SER A O 1
ATOM 699 N N . LEU A 1 88 ? 8.427 4.325 -8.243 1.00 98.44 88 LEU A N 1
ATOM 700 C CA . LEU A 1 88 ? 9.365 4.756 -9.273 1.00 98.44 88 LEU A CA 1
ATOM 701 C C . LEU A 1 88 ? 10.763 4.915 -8.655 1.00 98.44 88 LEU A C 1
ATOM 703 O O . LEU A 1 88 ? 10.864 5.169 -7.449 1.00 98.44 88 LEU A O 1
ATOM 707 N N . PRO A 1 89 ? 11.839 4.802 -9.451 1.00 97.94 89 PRO A N 1
ATOM 708 C CA . PRO A 1 89 ? 13.160 5.235 -9.018 1.00 97.94 89 PRO A CA 1
ATOM 709 C C . PRO A 1 89 ? 13.152 6.741 -8.731 1.00 97.94 89 PRO A C 1
ATOM 711 O O . PRO A 1 89 ? 12.722 7.538 -9.560 1.00 97.94 89 PRO A O 1
ATOM 714 N N . GLU A 1 90 ? 13.642 7.135 -7.566 1.00 96.19 90 GLU A N 1
ATOM 715 C CA . GLU A 1 90 ? 13.838 8.529 -7.179 1.00 96.19 90 GLU A CA 1
ATOM 716 C C . GLU A 1 90 ? 15.338 8.792 -7.061 1.00 96.19 90 GLU A C 1
ATOM 718 O O . GLU A 1 90 ? 16.028 8.129 -6.288 1.00 96.19 90 GLU A O 1
ATOM 723 N N . GLN A 1 91 ? 15.852 9.750 -7.826 1.00 93.06 91 GLN A N 1
ATOM 724 C CA . GLN A 1 91 ? 17.272 10.089 -7.808 1.00 93.06 91 GLN A CA 1
ATOM 725 C C . GLN A 1 91 ? 17.697 10.632 -6.438 1.00 93.06 91 GLN A C 1
ATOM 727 O O . GLN A 1 91 ? 17.009 11.461 -5.838 1.00 93.06 91 GLN A O 1
ATOM 732 N N . ILE A 1 92 ? 18.857 10.189 -5.951 1.00 91.44 92 ILE A N 1
ATOM 733 C CA . ILE A 1 92 ? 19.465 10.747 -4.744 1.00 91.44 92 ILE A CA 1
ATOM 734 C C . ILE A 1 92 ? 20.390 11.889 -5.153 1.00 91.44 92 ILE A C 1
ATOM 736 O O . ILE A 1 92 ? 21.343 11.694 -5.906 1.00 91.44 92 ILE A O 1
ATOM 740 N N . ILE A 1 93 ? 20.117 13.082 -4.628 1.00 85.81 93 ILE A N 1
ATOM 741 C CA . ILE A 1 93 ? 20.987 14.246 -4.818 1.00 85.81 93 ILE A CA 1
ATOM 742 C C . ILE A 1 93 ? 22.392 13.893 -4.301 1.00 85.81 93 ILE A C 1
ATOM 744 O O . ILE A 1 93 ? 22.533 13.296 -3.232 1.00 85.81 93 ILE A O 1
ATOM 748 N N . ASP A 1 94 ? 23.415 14.224 -5.088 1.00 81.94 94 ASP A N 1
ATOM 749 C CA . ASP A 1 94 ? 24.838 13.995 -4.795 1.00 81.94 94 ASP A CA 1
ATOM 750 C C . ASP A 1 94 ? 25.293 12.523 -4.720 1.00 81.94 94 ASP A C 1
ATOM 752 O O . ASP A 1 94 ? 26.404 12.240 -4.265 1.00 81.94 94 ASP A O 1
ATOM 756 N N . LYS A 1 95 ? 24.481 11.563 -5.188 1.00 83.38 95 LYS A N 1
ATOM 757 C CA . LYS A 1 95 ? 24.914 10.168 -5.370 1.00 83.38 95 LYS A CA 1
ATOM 758 C C . LYS A 1 95 ? 24.615 9.675 -6.777 1.00 83.38 95 LYS A C 1
ATOM 760 O O . LYS A 1 95 ? 23.488 9.309 -7.100 1.00 83.38 95 LYS A O 1
ATOM 765 N N . GLU A 1 96 ? 25.651 9.612 -7.603 1.00 81.75 96 GLU A N 1
ATOM 766 C CA . GLU A 1 96 ? 25.536 9.021 -8.933 1.00 81.75 96 GLU A CA 1
ATOM 767 C C . GLU A 1 96 ? 25.202 7.526 -8.842 1.00 81.75 96 GLU A C 1
ATOM 769 O O . GLU A 1 96 ? 25.760 6.798 -8.021 1.00 81.75 96 GLU A O 1
ATOM 774 N N . ASN A 1 97 ? 24.303 7.067 -9.717 1.00 86.00 97 ASN A N 1
ATOM 775 C CA . ASN A 1 97 ? 23.886 5.666 -9.853 1.00 86.00 97 ASN A CA 1
ATOM 776 C C . ASN A 1 97 ? 23.175 5.049 -8.634 1.00 86.00 97 ASN A C 1
ATOM 778 O O . ASN A 1 97 ? 22.972 3.837 -8.613 1.00 86.00 97 ASN A O 1
ATOM 782 N N . LEU A 1 98 ? 22.758 5.851 -7.650 1.00 93.94 98 LEU A N 1
ATOM 783 C CA . LEU A 1 98 ? 21.958 5.384 -6.518 1.00 93.94 98 LEU A CA 1
ATOM 784 C C . LEU A 1 98 ? 20.618 6.113 -6.446 1.00 93.94 98 LEU A C 1
ATOM 786 O O . LEU A 1 98 ? 20.533 7.336 -6.567 1.00 93.94 98 LEU A O 1
ATOM 790 N N . PHE A 1 99 ? 19.572 5.336 -6.191 1.00 97.50 99 PHE A N 1
ATOM 791 C CA . PHE A 1 99 ? 18.186 5.786 -6.178 1.00 97.50 99 PHE A CA 1
ATOM 792 C C . PHE A 1 99 ? 17.501 5.374 -4.871 1.00 97.50 99 PHE A C 1
ATOM 794 O O . PHE A 1 99 ? 17.963 4.492 -4.147 1.00 97.50 99 PHE A O 1
ATOM 801 N N . TYR A 1 100 ? 16.361 5.977 -4.563 1.00 97.69 100 TYR A N 1
ATOM 802 C CA . TYR A 1 100 ? 15.355 5.348 -3.714 1.00 97.69 100 TYR A CA 1
ATOM 803 C C . TYR A 1 100 ? 14.326 4.638 -4.596 1.00 97.69 100 TYR A C 1
ATOM 805 O O . TYR A 1 100 ? 14.063 5.053 -5.722 1.00 97.69 100 TYR A O 1
ATOM 813 N N . ASN A 1 101 ? 13.735 3.558 -4.092 1.00 98.38 101 ASN A N 1
ATOM 814 C CA . ASN A 1 101 ? 12.525 2.991 -4.681 1.00 98.38 101 ASN A CA 1
ATOM 815 C C . ASN A 1 101 ? 11.336 3.632 -3.961 1.00 98.38 101 ASN A C 1
ATOM 817 O O . ASN A 1 101 ? 11.107 3.352 -2.783 1.00 98.38 101 ASN A O 1
ATOM 821 N N . THR A 1 102 ? 10.638 4.539 -4.639 1.00 98.44 102 THR A N 1
ATOM 822 C CA . THR A 1 102 ? 9.721 5.482 -3.994 1.00 98.44 102 THR A CA 1
ATOM 823 C C . THR A 1 102 ? 8.312 5.317 -4.520 1.00 98.44 102 THR A C 1
ATOM 825 O O . THR A 1 102 ? 8.027 5.652 -5.668 1.00 98.44 102 THR A O 1
ATOM 828 N N . LEU A 1 103 ? 7.415 4.830 -3.664 1.00 98.75 103 LEU A N 1
ATOM 829 C CA . LEU A 1 103 ? 5.976 4.835 -3.885 1.00 98.75 103 LEU A CA 1
ATOM 830 C C . LEU A 1 103 ? 5.466 6.263 -3.758 1.00 98.75 103 LEU A C 1
ATOM 832 O O . LEU A 1 103 ? 5.739 6.938 -2.769 1.00 98.75 103 LEU A O 1
ATOM 836 N N . GLN A 1 104 ? 4.716 6.716 -4.753 1.00 98.25 104 GLN A N 1
ATOM 837 C CA . GLN A 1 104 ? 4.064 8.020 -4.747 1.00 98.25 104 GLN A CA 1
ATOM 838 C C . GLN A 1 104 ? 2.554 7.811 -4.743 1.00 98.25 104 GLN A C 1
ATOM 840 O O . GLN A 1 104 ? 2.061 6.965 -5.490 1.00 98.25 104 GLN A O 1
ATOM 845 N N . LEU A 1 105 ? 1.835 8.565 -3.910 1.00 98.50 105 LEU A N 1
ATOM 846 C CA . LEU A 1 105 ? 0.377 8.636 -3.952 1.00 98.50 105 LEU A CA 1
ATOM 847 C C . LEU A 1 105 ? -0.028 9.944 -4.628 1.00 98.50 105 LEU A C 1
ATOM 849 O O . LEU A 1 105 ? 0.170 11.027 -4.074 1.00 98.50 105 LEU A O 1
ATOM 853 N N . ILE A 1 106 ? -0.588 9.834 -5.826 1.00 98.62 106 ILE A N 1
ATOM 854 C CA . ILE A 1 106 ? -0.884 10.963 -6.708 1.00 98.62 106 ILE A CA 1
ATOM 855 C C . ILE A 1 106 ? -2.389 11.036 -6.933 1.00 98.62 106 ILE A C 1
ATOM 857 O O . ILE A 1 106 ? -3.033 10.016 -7.165 1.00 98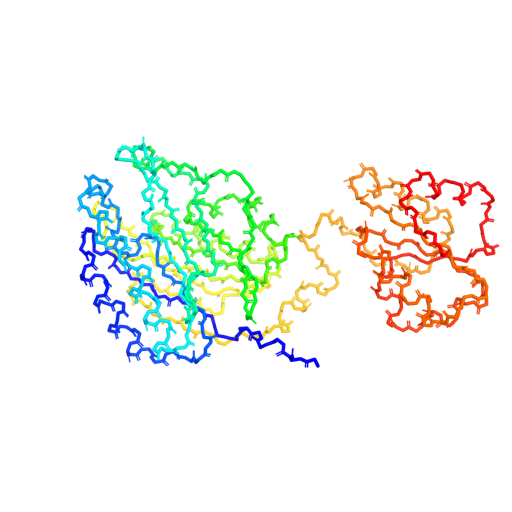.62 106 ILE A O 1
ATOM 861 N N . GLY A 1 107 ? -2.953 12.239 -6.881 1.00 97.56 107 GLY A N 1
ATOM 862 C CA . GLY A 1 107 ? -4.316 12.504 -7.339 1.00 97.56 107 GLY A CA 1
ATOM 863 C C . GLY A 1 107 ? -4.370 13.766 -8.195 1.00 97.56 107 GLY A C 1
ATOM 864 O O . GLY A 1 107 ? -3.338 14.331 -8.554 1.00 97.56 107 GLY A O 1
ATOM 865 N N . ARG A 1 108 ? -5.581 14.259 -8.473 1.00 94.25 108 ARG A N 1
ATOM 866 C CA . ARG A 1 108 ? -5.812 15.478 -9.281 1.00 94.25 108 ARG A CA 1
ATOM 867 C C . ARG A 1 108 ? -5.006 16.717 -8.841 1.00 94.25 108 ARG A C 1
ATOM 869 O O . ARG A 1 108 ? -4.621 17.529 -9.669 1.00 94.25 108 ARG A O 1
ATOM 876 N N . ASN A 1 109 ? -4.717 16.847 -7.543 1.00 89.75 109 ASN A N 1
ATOM 877 C CA . ASN A 1 109 ? -4.006 17.997 -6.970 1.00 89.75 109 ASN A CA 1
ATOM 878 C C . ASN A 1 109 ? -2.481 17.779 -6.890 1.00 89.75 109 ASN A C 1
ATOM 880 O O . ASN A 1 109 ? -1.796 18.524 -6.193 1.00 89.75 109 ASN A O 1
ATOM 884 N N . GLY A 1 110 ? -1.962 16.746 -7.559 1.00 94.38 110 GLY A N 1
ATOM 885 C CA . GLY A 1 110 ? -0.555 16.355 -7.533 1.00 94.38 110 GLY A CA 1
ATOM 886 C C . GLY A 1 110 ? -0.258 15.249 -6.521 1.00 94.38 110 GLY A C 1
ATOM 887 O O . GLY A 1 110 ? -1.136 14.475 -6.122 1.00 94.38 110 GLY A O 1
ATOM 888 N N . THR A 1 111 ? 1.010 15.154 -6.127 1.00 96.31 111 THR A N 1
ATOM 889 C CA . THR A 1 111 ? 1.498 14.158 -5.168 1.00 96.31 111 THR A CA 1
ATOM 890 C C . THR A 1 111 ? 1.091 14.534 -3.743 1.00 96.31 111 THR A C 1
ATOM 892 O O . THR A 1 111 ? 1.535 15.548 -3.212 1.00 96.31 111 THR A O 1
ATOM 895 N N . PHE A 1 112 ? 0.278 13.693 -3.099 1.00 91.56 112 PHE A N 1
ATOM 896 C CA . PHE A 1 112 ? -0.120 13.856 -1.693 1.00 91.56 112 PHE A CA 1
ATOM 897 C C . PHE A 1 112 ? 0.993 13.465 -0.721 1.00 91.56 112 PHE A C 1
ATOM 899 O O . PHE A 1 112 ? 1.091 14.004 0.379 1.00 91.56 112 PHE A O 1
ATOM 906 N N . GLY A 1 113 ? 1.835 12.520 -1.126 1.00 93.62 113 GLY A N 1
ATOM 907 C CA . GLY A 1 113 ? 2.982 12.088 -0.347 1.00 93.62 113 GLY A CA 1
ATOM 908 C C . GLY A 1 113 ? 3.743 10.967 -1.032 1.00 93.62 113 GLY A C 1
ATOM 909 O O . GLY A 1 113 ? 3.314 10.423 -2.057 1.00 93.62 113 GLY A O 1
ATOM 910 N N . THR A 1 114 ? 4.878 10.617 -0.438 1.00 96.31 114 THR A N 1
ATOM 911 C CA . THR A 1 114 ? 5.753 9.558 -0.925 1.00 96.31 114 THR A CA 1
ATOM 912 C C . THR A 1 114 ? 6.204 8.643 0.208 1.00 96.31 114 THR A C 1
ATOM 914 O O . THR A 1 114 ? 6.256 9.032 1.375 1.00 96.31 114 THR A O 1
ATOM 917 N N . TYR A 1 115 ? 6.536 7.407 -0.148 1.00 97.50 115 TYR A N 1
ATOM 918 C CA . TYR A 1 115 ? 7.098 6.400 0.736 1.00 97.50 115 TYR A CA 1
ATOM 919 C C . TYR A 1 115 ? 8.302 5.744 0.055 1.00 97.50 115 TYR A C 1
ATOM 921 O O . TYR A 1 115 ? 8.165 5.127 -0.999 1.00 97.50 115 TYR A O 1
ATOM 929 N N . ARG A 1 116 ? 9.485 5.865 0.662 1.00 98.00 116 ARG A N 1
ATOM 930 C CA . ARG A 1 116 ? 10.722 5.221 0.193 1.00 98.00 116 ARG A CA 1
ATOM 931 C C . ARG A 1 116 ? 10.839 3.822 0.802 1.00 98.00 116 ARG A C 1
ATOM 933 O O . ARG A 1 116 ? 10.765 3.692 2.026 1.00 98.00 116 ARG A O 1
ATOM 940 N N . LYS A 1 117 ? 11.059 2.803 -0.037 1.00 98.31 117 LYS A N 1
ATOM 941 C CA . LYS A 1 117 ? 11.214 1.387 0.344 1.00 98.31 117 LYS A CA 1
ATOM 942 C C . LYS A 1 117 ? 12.212 1.259 1.482 1.00 98.31 117 LYS A C 1
ATOM 944 O O . LYS A 1 117 ? 13.354 1.707 1.367 1.00 98.31 117 LYS A O 1
ATOM 949 N N . ARG A 1 118 ? 11.786 0.660 2.592 1.00 94.69 118 ARG A N 1
ATOM 950 C CA . ARG A 1 118 ? 12.624 0.581 3.796 1.00 94.69 118 ARG A CA 1
ATOM 951 C C . ARG A 1 118 ? 13.509 -0.653 3.799 1.00 94.69 118 ARG A C 1
ATOM 953 O O . ARG A 1 118 ? 14.660 -0.577 4.221 1.00 94.69 118 ARG A O 1
ATOM 960 N N . HIS A 1 119 ? 12.977 -1.778 3.337 1.00 96.94 119 HIS A N 1
ATOM 961 C CA . HIS A 1 119 ? 13.700 -3.041 3.305 1.00 96.94 119 HIS A CA 1
ATOM 962 C C . HIS A 1 119 ? 14.125 -3.344 1.867 1.00 96.94 119 HIS A C 1
ATOM 964 O O . HIS A 1 119 ? 13.306 -3.739 1.037 1.00 96.94 119 HIS A O 1
ATOM 970 N N . ILE A 1 120 ? 15.413 -3.151 1.578 1.00 96.94 120 ILE A N 1
ATOM 971 C CA . ILE A 1 120 ? 16.009 -3.469 0.275 1.00 96.94 120 ILE A CA 1
ATOM 972 C C . ILE A 1 120 ? 16.111 -4.990 0.128 1.00 96.94 120 ILE A C 1
ATOM 974 O O . ILE A 1 120 ? 16.515 -5.682 1.068 1.00 96.94 120 ILE A O 1
ATOM 978 N N . PHE A 1 121 ? 15.665 -5.520 -1.014 1.00 95.56 121 PHE A N 1
ATOM 979 C CA . PHE A 1 121 ? 15.757 -6.952 -1.286 1.00 95.56 121 PHE A CA 1
ATOM 980 C C . PHE A 1 121 ? 17.200 -7.320 -1.671 1.00 95.56 121 PHE A C 1
ATOM 982 O O . PHE A 1 121 ? 17.826 -6.552 -2.398 1.00 95.56 121 PHE A O 1
ATOM 989 N N . PRO A 1 122 ? 17.724 -8.489 -1.254 1.00 92.56 122 PRO A N 1
ATOM 990 C CA . PRO A 1 122 ? 19.049 -8.929 -1.682 1.00 92.56 122 PRO A CA 1
ATOM 991 C C . PRO A 1 122 ? 19.203 -8.957 -3.210 1.00 92.56 122 PRO A C 1
ATOM 993 O O . PRO A 1 122 ? 18.464 -9.663 -3.897 1.00 92.56 122 PRO A O 1
ATOM 996 N N . GLY A 1 123 ? 20.171 -8.206 -3.731 1.00 89.25 123 GLY A N 1
ATOM 997 C CA . GLY A 1 123 ? 20.414 -7.968 -5.156 1.00 89.25 123 GLY A CA 1
ATOM 998 C C . GLY A 1 123 ? 20.000 -6.574 -5.655 1.00 89.25 123 GLY A C 1
ATOM 999 O O . GLY A 1 123 ? 20.290 -6.240 -6.801 1.00 89.25 123 GLY A O 1
ATOM 1000 N N . GLU A 1 124 ? 19.339 -5.758 -4.830 1.00 93.06 124 GLU A N 1
ATOM 1001 C CA . GLU A 1 124 ? 18.952 -4.377 -5.162 1.00 93.06 124 GLU A CA 1
ATOM 1002 C C . GLU A 1 124 ? 19.928 -3.322 -4.607 1.00 93.06 124 GLU A C 1
ATOM 1004 O O . GLU A 1 124 ? 19.842 -2.153 -4.982 1.00 93.06 124 GLU A O 1
ATOM 1009 N N . GLU A 1 125 ? 20.848 -3.701 -3.715 1.00 93.38 125 GLU A N 1
ATOM 1010 C CA . GLU A 1 125 ? 21.674 -2.779 -2.919 1.00 93.38 125 GLU A CA 1
ATOM 1011 C C . GLU A 1 125 ? 22.640 -1.933 -3.756 1.00 93.38 125 GLU A C 1
ATOM 1013 O O . GLU A 1 125 ? 23.030 -0.846 -3.335 1.00 93.38 125 GLU A O 1
ATOM 1018 N N . GLU A 1 126 ? 23.013 -2.410 -4.944 1.00 91.31 126 GLU A N 1
ATOM 1019 C CA . GLU A 1 126 ? 23.866 -1.666 -5.877 1.00 91.31 126 GLU A CA 1
ATOM 1020 C C . GLU A 1 126 ? 23.127 -0.504 -6.557 1.00 91.31 126 GLU A C 1
ATOM 1022 O O . GLU A 1 126 ? 23.773 0.421 -7.042 1.00 91.31 126 GLU A O 1
ATOM 1027 N N . ALA A 1 127 ? 21.790 -0.535 -6.589 1.00 94.12 127 ALA A N 1
ATOM 1028 C CA . ALA A 1 127 ? 20.962 0.472 -7.255 1.00 94.12 127 ALA A CA 1
ATOM 1029 C C . ALA A 1 127 ? 20.109 1.298 -6.282 1.00 94.12 127 ALA A C 1
ATOM 1031 O O . ALA A 1 127 ? 19.797 2.455 -6.575 1.00 94.12 127 ALA A O 1
ATOM 1032 N N . PHE A 1 128 ? 19.730 0.731 -5.129 1.00 96.88 128 PHE A N 1
ATOM 1033 C CA . PHE A 1 128 ? 18.785 1.355 -4.208 1.00 96.88 128 PHE A CA 1
ATOM 1034 C C . PHE A 1 128 ? 19.316 1.519 -2.785 1.00 96.88 128 PHE A C 1
ATOM 1036 O O . PHE A 1 128 ? 19.799 0.580 -2.155 1.00 96.88 128 PHE A O 1
ATOM 1043 N N . CYS A 1 129 ? 19.128 2.719 -2.234 1.00 95.75 129 CYS A N 1
ATOM 1044 C CA . CYS A 1 129 ? 19.310 2.990 -0.812 1.00 95.75 129 CYS A CA 1
ATOM 1045 C C . CYS A 1 129 ? 18.007 2.732 -0.036 1.00 95.75 129 CYS A C 1
ATOM 1047 O O . CYS A 1 129 ? 16.924 3.053 -0.535 1.00 95.75 129 CYS A O 1
ATOM 1049 N N . PRO A 1 130 ? 18.081 2.230 1.211 1.00 94.25 130 PRO A N 1
ATOM 1050 C CA . PRO A 1 130 ? 16.909 2.135 2.070 1.00 94.25 130 PRO A CA 1
ATOM 1051 C C . PRO A 1 130 ? 16.384 3.527 2.436 1.00 94.25 130 PRO A C 1
ATOM 1053 O O . PRO A 1 130 ? 17.152 4.444 2.743 1.00 94.25 130 PRO A O 1
ATOM 1056 N N . GLY A 1 131 ? 15.061 3.666 2.476 1.00 90.31 131 GLY A N 1
ATOM 1057 C CA . GLY A 1 131 ? 14.398 4.798 3.112 1.00 90.31 131 GLY A CA 1
ATOM 1058 C C . GLY A 1 131 ? 14.744 4.878 4.603 1.00 90.31 131 GLY A C 1
ATOM 1059 O O . GLY A 1 131 ? 14.874 3.862 5.290 1.00 90.31 131 GLY A O 1
ATOM 1060 N N . SER A 1 132 ? 14.888 6.096 5.119 1.00 79.56 132 SER A N 1
ATOM 1061 C CA . SER A 1 132 ? 15.268 6.369 6.508 1.00 79.56 132 SER A CA 1
ATOM 1062 C C . SER A 1 132 ? 14.200 7.187 7.242 1.00 79.56 132 SER A C 1
ATOM 1064 O O . SER A 1 132 ? 13.289 7.742 6.634 1.00 79.56 132 SER A O 1
ATOM 1066 N N . GLY A 1 133 ? 14.301 7.248 8.573 1.00 74.38 133 GLY A N 1
ATOM 1067 C CA . GLY A 1 133 ? 13.408 8.055 9.409 1.00 74.38 133 GLY A CA 1
ATOM 1068 C C . GLY A 1 133 ? 12.055 7.408 9.721 1.00 74.38 133 GLY A C 1
ATOM 1069 O O . GLY A 1 133 ? 11.905 6.179 9.720 1.00 74.38 133 GLY A O 1
ATOM 1070 N N . ALA A 1 134 ? 11.087 8.254 10.077 1.00 68.88 134 ALA A N 1
ATOM 1071 C CA . ALA A 1 134 ? 9.705 7.849 10.311 1.00 68.88 134 ALA A CA 1
ATOM 1072 C C . ALA A 1 134 ? 9.011 7.526 8.979 1.00 68.88 134 ALA A C 1
ATOM 1074 O O . ALA A 1 134 ? 9.267 8.172 7.967 1.00 68.88 134 ALA A O 1
ATOM 1075 N N . CYS A 1 135 ? 8.114 6.542 8.994 1.00 78.56 135 CYS A N 1
ATOM 1076 C CA . CYS A 1 135 ? 7.293 6.169 7.841 1.00 78.56 135 CYS A CA 1
ATOM 1077 C C . CYS A 1 135 ? 5.815 6.406 8.189 1.00 78.56 135 CYS A C 1
ATOM 1079 O O . CYS A 1 135 ? 5.113 5.434 8.482 1.00 78.56 135 CYS A O 1
ATOM 1081 N N . PRO A 1 136 ? 5.361 7.669 8.282 1.00 81.75 136 PRO A N 1
ATOM 1082 C CA . PRO A 1 136 ? 3.957 7.955 8.532 1.00 81.75 136 PRO A CA 1
ATOM 1083 C C . PRO A 1 136 ? 3.115 7.562 7.309 1.00 81.75 136 PRO A C 1
ATOM 1085 O O . PRO A 1 136 ? 3.618 7.591 6.182 1.00 81.75 136 PRO A O 1
ATOM 1088 N N . PRO A 1 137 ? 1.838 7.203 7.502 1.00 88.44 137 PRO A N 1
ATOM 1089 C CA . PRO A 1 137 ? 0.932 7.011 6.383 1.00 88.44 137 PRO A CA 1
ATOM 1090 C C . PRO A 1 137 ? 0.628 8.348 5.685 1.00 88.44 137 PRO A C 1
ATOM 1092 O O . PRO A 1 137 ? 0.773 9.423 6.269 1.00 88.44 137 PRO A O 1
ATOM 1095 N N . ILE A 1 138 ? 0.191 8.285 4.429 1.00 88.19 138 ILE A N 1
ATOM 1096 C CA . ILE A 1 138 ? -0.069 9.464 3.595 1.00 88.19 138 ILE A CA 1
ATOM 1097 C C . ILE A 1 138 ? -1.535 9.878 3.739 1.00 88.19 138 ILE A C 1
ATOM 1099 O O . ILE A 1 138 ? -2.434 9.117 3.383 1.00 88.19 138 ILE A O 1
ATOM 1103 N N . ALA A 1 139 ? -1.780 11.088 4.238 1.00 87.19 139 ALA A N 1
ATOM 1104 C CA . ALA A 1 139 ? -3.123 11.644 4.369 1.00 87.19 139 ALA A CA 1
ATOM 1105 C C . ALA A 1 139 ? -3.619 12.264 3.053 1.00 87.19 139 ALA A C 1
ATOM 1107 O O . ALA A 1 139 ? -2.881 12.953 2.348 1.00 87.19 139 ALA A O 1
ATOM 1108 N N . THR A 1 140 ? -4.899 12.064 2.752 1.00 86.12 140 THR A N 1
ATOM 1109 C CA . THR A 1 140 ? -5.598 12.670 1.612 1.00 86.12 140 THR A CA 1
ATOM 1110 C C . THR A 1 140 ? -6.999 13.130 2.034 1.00 86.12 140 THR A C 1
ATOM 1112 O O . THR A 1 140 ? -7.480 12.733 3.098 1.00 86.12 140 THR A O 1
ATOM 1115 N N . PRO A 1 141 ? -7.722 13.896 1.195 1.00 84.88 141 PRO A N 1
ATOM 1116 C CA . PRO A 1 141 ? -9.115 14.258 1.459 1.00 84.88 141 PRO A CA 1
ATOM 1117 C C . PRO A 1 141 ? -10.090 13.075 1.557 1.00 84.88 141 PRO A C 1
ATOM 1119 O O . PRO A 1 141 ? -11.219 13.279 1.992 1.00 84.88 141 PRO A O 1
ATOM 1122 N N . VAL A 1 142 ? -9.690 11.867 1.138 1.00 84.19 142 VAL A N 1
ATOM 1123 C CA . VAL A 1 142 ? -10.563 10.680 1.066 1.00 84.19 142 VAL A CA 1
ATOM 1124 C C . VAL A 1 142 ? -10.146 9.551 2.018 1.00 84.19 142 VAL A C 1
ATOM 1126 O O . VAL A 1 142 ? -10.777 8.493 2.031 1.00 84.19 142 VAL A O 1
ATOM 1129 N N . GLY A 1 143 ? -9.100 9.766 2.818 1.00 87.81 143 GLY A N 1
ATOM 1130 C CA . GLY A 1 143 ? -8.570 8.789 3.770 1.00 87.81 143 GLY A CA 1
ATOM 1131 C C . GLY A 1 143 ? -7.054 8.876 3.936 1.00 87.81 143 GLY A C 1
ATOM 1132 O O . GLY A 1 143 ? -6.373 9.616 3.217 1.00 87.81 143 GLY A O 1
ATOM 1133 N N . THR A 1 144 ? -6.535 8.104 4.886 1.00 89.88 144 THR A N 1
ATOM 1134 C CA . THR A 1 144 ? -5.101 8.011 5.191 1.00 89.88 144 THR A CA 1
ATOM 1135 C C . THR A 1 144 ? -4.559 6.641 4.787 1.00 89.88 144 THR A C 1
ATOM 1137 O O . THR A 1 144 ? -5.136 5.620 5.142 1.00 89.88 144 THR A O 1
ATOM 1140 N N . PHE A 1 145 ? -3.443 6.575 4.063 1.00 96.25 145 PHE A N 1
ATOM 1141 C CA . PHE A 1 145 ? -2.983 5.333 3.432 1.00 96.25 145 PHE A CA 1
ATOM 1142 C C . PHE A 1 145 ? -1.591 4.924 3.899 1.00 96.25 145 PHE A C 1
ATOM 1144 O O . PHE A 1 145 ? -0.620 5.663 3.730 1.00 96.25 145 PHE A O 1
ATOM 1151 N N . GLY A 1 146 ? -1.482 3.725 4.470 1.00 97.25 146 GLY A N 1
ATOM 1152 C CA . GLY A 1 146 ? -0.190 3.122 4.780 1.00 97.25 146 GLY A CA 1
ATOM 1153 C C . GLY A 1 146 ? 0.408 2.486 3.529 1.00 97.25 146 GLY A C 1
ATOM 1154 O O . GLY A 1 146 ? -0.295 1.810 2.786 1.00 97.25 146 GLY A O 1
ATOM 1155 N N . CYS A 1 147 ? 1.695 2.695 3.289 1.00 98.31 147 CYS A N 1
ATOM 1156 C CA . CYS A 1 147 ? 2.381 2.289 2.069 1.00 98.31 147 CYS A CA 1
ATOM 1157 C C . CYS A 1 147 ? 3.474 1.256 2.359 1.00 98.31 147 CYS A C 1
ATOM 1159 O O . CYS A 1 147 ? 4.161 1.312 3.382 1.00 98.31 147 CYS A O 1
ATOM 1161 N N . MET A 1 148 ? 3.622 0.298 1.451 1.00 98.56 148 MET A N 1
ATOM 1162 C CA . MET A 1 148 ? 4.644 -0.745 1.473 1.00 98.56 148 MET A CA 1
ATOM 1163 C C . MET A 1 148 ? 5.101 -1.025 0.044 1.00 98.56 148 MET A C 1
ATOM 1165 O O . MET A 1 148 ? 4.301 -0.949 -0.895 1.00 98.56 148 MET A O 1
ATOM 1169 N N . ILE A 1 149 ? 6.372 -1.393 -0.121 1.00 98.81 149 ILE A N 1
ATOM 1170 C CA . ILE A 1 149 ? 6.912 -1.802 -1.415 1.00 98.81 149 ILE A CA 1
ATOM 1171 C C . ILE A 1 149 ? 7.494 -3.207 -1.295 1.00 98.81 149 ILE A C 1
ATOM 1173 O O . ILE A 1 149 ? 8.501 -3.432 -0.620 1.00 98.81 149 ILE A O 1
ATOM 1177 N N . CYS A 1 150 ? 6.860 -4.156 -1.984 1.00 98.50 150 CYS A N 1
ATOM 1178 C CA . CYS A 1 150 ? 7.341 -5.517 -2.196 1.00 98.50 150 CYS A CA 1
ATOM 1179 C C . CYS A 1 150 ? 7.903 -6.183 -0.929 1.00 98.50 150 CYS A C 1
ATOM 1181 O O . CYS A 1 150 ? 7.142 -6.653 -0.086 1.00 98.50 150 CYS A O 1
ATOM 1183 N N . TYR A 1 151 ? 9.229 -6.215 -0.769 1.00 98.62 151 TYR A N 1
ATOM 1184 C CA . TYR A 1 151 ? 9.921 -6.879 0.334 1.00 98.62 151 TYR A CA 1
ATOM 1185 C C . TYR A 1 151 ? 9.505 -6.379 1.726 1.00 98.62 151 TYR A C 1
ATOM 1187 O O . TYR A 1 151 ? 9.489 -7.172 2.672 1.00 98.62 151 TYR A O 1
ATOM 1195 N N . ASP A 1 152 ? 9.056 -5.124 1.831 1.00 98.56 152 ASP A N 1
ATOM 1196 C CA . ASP A 1 152 ? 8.456 -4.545 3.039 1.00 98.56 152 ASP A CA 1
ATOM 1197 C C . ASP A 1 152 ? 7.309 -5.396 3.605 1.00 98.56 152 ASP A C 1
ATOM 1199 O O . ASP A 1 152 ? 7.127 -5.470 4.823 1.00 98.56 152 ASP A O 1
ATOM 1203 N N . LEU A 1 153 ? 6.579 -6.113 2.743 1.00 98.56 153 LEU A N 1
ATOM 1204 C CA . LEU A 1 153 ? 5.478 -6.993 3.127 1.00 98.56 153 LEU A CA 1
ATOM 1205 C C . LEU A 1 153 ? 5.900 -8.049 4.160 1.00 98.56 153 LEU A C 1
ATOM 1207 O O . LEU A 1 153 ? 5.083 -8.484 4.970 1.00 98.56 153 LEU A O 1
ATOM 1211 N N . ARG A 1 154 ? 7.177 -8.447 4.196 1.00 98.56 154 ARG A N 1
ATOM 1212 C CA . ARG A 1 154 ? 7.698 -9.428 5.167 1.00 98.56 154 ARG A CA 1
ATOM 1213 C C . ARG A 1 154 ? 7.854 -8.878 6.583 1.00 98.56 154 ARG A C 1
ATOM 1215 O O . ARG A 1 154 ? 8.026 -9.669 7.505 1.00 98.56 154 ARG A O 1
ATOM 1222 N N . PHE A 1 155 ? 7.756 -7.565 6.769 1.00 97.62 155 PHE A N 1
ATOM 1223 C CA . PHE A 1 155 ? 8.077 -6.888 8.021 1.00 97.62 155 PHE A CA 1
ATOM 1224 C C . PHE A 1 155 ? 6.803 -6.307 8.663 1.00 97.62 155 PHE A C 1
ATOM 1226 O O . PHE A 1 155 ? 6.448 -5.156 8.400 1.00 97.62 155 PHE A O 1
ATOM 1233 N N . PRO A 1 156 ? 6.103 -7.059 9.540 1.00 96.00 156 PRO A N 1
ATOM 1234 C CA . PRO A 1 156 ? 4.801 -6.652 10.097 1.00 96.00 156 PRO A CA 1
ATOM 1235 C C . PRO A 1 156 ? 4.845 -5.319 10.849 1.00 96.00 156 PRO A C 1
ATOM 1237 O O . PRO A 1 156 ? 3.886 -4.549 10.823 1.00 96.00 156 PRO A O 1
ATOM 1240 N N . LYS A 1 157 ? 5.989 -5.004 11.473 1.00 91.69 157 LYS A N 1
ATOM 1241 C CA . LYS A 1 157 ? 6.189 -3.767 12.239 1.00 91.69 157 LYS A CA 1
ATOM 1242 C C . LYS A 1 157 ? 5.915 -2.506 11.411 1.00 91.69 157 LYS A C 1
ATOM 1244 O O . LYS A 1 157 ? 5.438 -1.523 11.971 1.00 91.69 157 LYS A O 1
ATOM 1249 N N . LEU A 1 158 ? 6.192 -2.528 10.105 1.00 91.50 158 LEU A N 1
ATOM 1250 C CA . LEU A 1 158 ? 5.952 -1.382 9.230 1.00 91.50 158 LEU A CA 1
ATOM 1251 C C . LEU A 1 158 ? 4.452 -1.102 9.066 1.00 91.50 158 LEU A C 1
ATOM 1253 O O . LEU A 1 158 ? 4.016 0.026 9.282 1.00 91.50 158 LEU A O 1
ATOM 1257 N N . ALA A 1 159 ? 3.665 -2.124 8.720 1.00 95.38 159 ALA A N 1
ATOM 1258 C CA . ALA A 1 159 ? 2.214 -1.994 8.598 1.00 95.38 159 ALA A CA 1
ATOM 1259 C C . ALA A 1 159 ? 1.586 -1.598 9.940 1.00 95.38 159 ALA A C 1
ATOM 1261 O O . ALA A 1 159 ? 0.843 -0.620 10.010 1.00 95.38 159 ALA A O 1
ATOM 1262 N N . ARG A 1 160 ? 1.996 -2.276 11.021 1.00 91.62 160 ARG A N 1
ATOM 1263 C CA . ARG A 1 160 ? 1.554 -1.975 12.387 1.00 91.62 160 ARG A CA 1
ATOM 1264 C C . ARG A 1 160 ? 1.780 -0.515 12.757 1.00 91.62 160 ARG A C 1
ATOM 1266 O O . ARG A 1 160 ? 0.857 0.141 13.228 1.00 91.62 160 ARG A O 1
ATOM 1273 N N . SER A 1 161 ? 2.986 -0.002 12.523 1.00 86.50 161 SER A N 1
ATOM 1274 C CA . SER A 1 161 ? 3.332 1.381 12.851 1.00 86.50 161 SER A CA 1
ATOM 1275 C C . SER A 1 161 ? 2.498 2.389 12.057 1.00 86.50 161 SER A C 1
ATOM 1277 O O . SER A 1 161 ? 2.088 3.399 12.622 1.00 86.50 161 SER A O 1
ATOM 1279 N N . GLN A 1 162 ? 2.210 2.128 10.779 1.00 87.38 162 GLN A N 1
ATOM 1280 C CA . GLN A 1 162 ? 1.374 3.013 9.962 1.00 87.38 162 GLN A CA 1
ATOM 1281 C C . GLN A 1 162 ? -0.091 3.003 10.416 1.00 87.38 162 GLN A C 1
ATOM 1283 O O . GLN A 1 162 ? -0.695 4.065 10.545 1.00 87.38 162 GLN A O 1
ATOM 1288 N N . CYS A 1 163 ? -0.652 1.836 10.741 1.00 88.44 163 CYS A N 1
ATOM 1289 C CA . CYS A 1 163 ? -2.016 1.732 11.273 1.00 88.44 163 CYS A CA 1
ATOM 1290 C C . CYS A 1 163 ? -2.163 2.390 12.650 1.00 88.44 163 CYS A C 1
ATOM 1292 O O . CYS A 1 163 ? -3.148 3.082 12.891 1.00 88.44 163 CYS A O 1
ATOM 1294 N N . GLN A 1 164 ? -1.160 2.270 13.525 1.00 82.50 164 GLN A N 1
ATOM 1295 C CA . GLN A 1 164 ? -1.124 2.992 14.807 1.00 82.50 164 GLN A CA 1
ATOM 1296 C C . GLN A 1 164 ? -1.059 4.517 14.638 1.00 82.50 164 GLN A C 1
ATOM 1298 O O . GLN A 1 164 ? -1.533 5.249 15.499 1.00 82.50 164 GLN A O 1
ATOM 1303 N N . GLN A 1 165 ? -0.509 4.993 13.519 1.00 77.94 165 GLN A N 1
ATOM 1304 C CA . GLN A 1 165 ? -0.478 6.408 13.140 1.00 77.94 165 GLN A CA 1
ATOM 1305 C C . GLN A 1 165 ? -1.726 6.849 12.353 1.00 77.94 165 GLN A C 1
ATOM 1307 O O . GLN A 1 165 ? -1.751 7.957 11.824 1.00 77.94 165 GLN A O 1
ATOM 1312 N N . GLY A 1 166 ? -2.762 6.006 12.272 1.00 81.44 166 GLY A N 1
ATOM 1313 C CA . GLY A 1 166 ? -4.049 6.361 11.674 1.00 81.44 166 GLY A CA 1
ATOM 1314 C C . GLY A 1 166 ? -4.236 5.945 10.215 1.00 81.44 166 GLY A C 1
ATOM 1315 O O . GLY A 1 166 ? -5.127 6.475 9.562 1.00 81.44 166 GLY A O 1
ATOM 1316 N N . ALA A 1 167 ? -3.436 5.012 9.679 1.00 86.75 167 ALA A N 1
ATOM 1317 C CA . ALA A 1 167 ? -3.695 4.472 8.343 1.00 86.75 167 ALA A CA 1
ATOM 1318 C C . ALA A 1 167 ? -5.074 3.797 8.268 1.00 86.75 167 ALA A C 1
ATOM 1320 O O . ALA A 1 167 ? -5.359 2.829 8.980 1.00 86.75 167 ALA A O 1
ATOM 1321 N N . ASP A 1 168 ? -5.908 4.282 7.355 1.00 86.12 168 ASP A N 1
ATOM 1322 C CA . ASP A 1 168 ? -7.249 3.781 7.119 1.00 86.12 168 ASP A CA 1
ATOM 1323 C C . ASP A 1 168 ? -7.294 2.511 6.285 1.00 86.12 168 ASP A C 1
ATOM 1325 O O . ASP A 1 168 ? -8.266 1.768 6.410 1.00 86.12 168 ASP A O 1
ATOM 1329 N N . LEU A 1 169 ? -6.274 2.315 5.447 1.00 96.44 169 LEU A N 1
ATOM 1330 C CA . LEU A 1 169 ? -6.117 1.248 4.464 1.00 96.44 169 LEU A CA 1
ATOM 1331 C C . LEU A 1 169 ? -4.619 1.076 4.151 1.00 96.44 169 LEU A C 1
ATOM 1333 O O . LEU A 1 169 ? -3.852 2.044 4.205 1.00 96.44 169 LEU A O 1
ATOM 1337 N N . LEU A 1 170 ? -4.195 -0.147 3.831 1.00 98.69 170 LEU A N 1
ATOM 1338 C CA . LEU A 1 170 ? -2.815 -0.479 3.461 1.00 98.69 170 LEU A CA 1
ATOM 1339 C C . LEU A 1 170 ? -2.656 -0.715 1.953 1.00 98.69 170 LEU A C 1
ATOM 1341 O O . LEU A 1 170 ? -3.461 -1.401 1.326 1.00 98.69 170 LEU A O 1
ATOM 1345 N N . LEU A 1 171 ? -1.573 -0.193 1.387 1.00 98.88 171 LEU A N 1
ATOM 1346 C CA . LEU A 1 171 ? -1.196 -0.311 -0.018 1.00 98.88 171 LEU A CA 1
ATOM 1347 C C . LEU A 1 171 ? 0.126 -1.064 -0.131 1.00 98.88 171 LEU A C 1
ATOM 1349 O O . LEU A 1 171 ? 1.089 -0.741 0.566 1.00 98.88 171 LEU A O 1
ATOM 1353 N N . CYS A 1 172 ? 0.190 -2.038 -1.034 1.00 98.88 172 CYS A N 1
ATOM 1354 C CA . CYS A 1 172 ? 1.426 -2.732 -1.376 1.00 98.88 172 CYS A CA 1
ATOM 1355 C C . CYS A 1 172 ? 1.639 -2.719 -2.890 1.00 98.88 172 CYS A C 1
ATOM 1357 O O . CYS A 1 172 ? 0.850 -3.296 -3.636 1.00 98.88 172 CYS A O 1
ATOM 1359 N N . SER A 1 173 ? 2.714 -2.071 -3.330 1.00 98.88 173 SER A N 1
ATOM 1360 C CA . SER A 1 173 ? 3.177 -2.072 -4.721 1.00 98.88 173 SER A CA 1
ATOM 1361 C C . SER A 1 173 ? 4.333 -3.069 -4.845 1.00 98.88 173 SER A C 1
ATOM 1363 O O . SER A 1 173 ? 5.294 -2.976 -4.079 1.00 98.88 173 SER A O 1
ATOM 1365 N N . ALA A 1 174 ? 4.236 -4.069 -5.726 1.00 98.69 174 ALA A N 1
ATOM 1366 C CA . ALA A 1 174 ? 5.188 -5.181 -5.759 1.00 98.69 174 ALA A CA 1
ATOM 1367 C C . ALA A 1 174 ? 5.511 -5.722 -7.160 1.00 98.69 174 ALA A C 1
ATOM 1369 O O . ALA A 1 174 ? 4.721 -5.611 -8.096 1.00 98.69 174 ALA A O 1
ATOM 1370 N N . GLN A 1 175 ? 6.683 -6.349 -7.266 1.00 97.75 175 GLN A N 1
ATOM 1371 C CA . GLN A 1 175 ? 7.050 -7.324 -8.293 1.00 97.75 175 GLN A CA 1
ATOM 1372 C C . GLN A 1 175 ? 7.593 -8.586 -7.596 1.00 97.75 175 GLN A C 1
ATOM 1374 O O . GLN A 1 175 ? 8.793 -8.797 -7.428 1.00 97.75 175 GLN A O 1
ATOM 1379 N N . TRP A 1 176 ? 6.671 -9.420 -7.121 1.00 98.25 176 TRP A N 1
ATOM 1380 C CA . TRP A 1 176 ? 6.897 -10.620 -6.331 1.00 98.25 176 TRP A CA 1
ATOM 1381 C C . TRP A 1 176 ? 6.947 -11.889 -7.205 1.00 98.25 176 TRP A C 1
ATOM 1383 O O . TRP A 1 176 ? 6.024 -12.136 -7.991 1.00 98.25 176 TRP A O 1
ATOM 1393 N N . PRO A 1 177 ? 7.967 -12.754 -7.042 1.00 97.56 177 PRO A N 1
ATOM 1394 C CA . PRO A 1 177 ? 8.143 -13.929 -7.897 1.00 97.56 177 PRO A CA 1
ATOM 1395 C C . PRO A 1 177 ? 7.088 -15.016 -7.706 1.00 97.56 177 PRO A C 1
ATOM 1397 O O . PRO A 1 177 ? 6.702 -15.319 -6.571 1.00 97.56 177 PRO A O 1
ATOM 1400 N N . LEU A 1 178 ? 6.756 -15.710 -8.796 1.00 98.00 178 LEU A N 1
ATOM 1401 C CA . LEU A 1 178 ? 5.863 -16.874 -8.804 1.00 98.00 178 LEU A CA 1
ATOM 1402 C C . LEU A 1 178 ? 6.335 -17.966 -7.830 1.00 98.00 178 LEU A C 1
ATOM 1404 O O . LEU A 1 178 ? 5.548 -18.512 -7.062 1.00 98.00 178 LEU A O 1
ATOM 1408 N N . ALA A 1 179 ? 7.651 -18.197 -7.752 1.00 97.56 179 ALA A N 1
ATOM 1409 C CA . ALA A 1 179 ? 8.255 -19.179 -6.845 1.00 97.56 179 ALA A CA 1
ATOM 1410 C C . ALA A 1 179 ? 7.937 -18.945 -5.352 1.00 97.56 179 ALA A C 1
ATOM 1412 O O . ALA A 1 179 ? 8.135 -19.836 -4.529 1.00 97.56 179 ALA A O 1
ATOM 1413 N N . ARG A 1 180 ? 7.477 -17.743 -4.974 1.00 97.88 180 ARG A N 1
ATOM 1414 C CA . ARG A 1 180 ? 7.122 -17.379 -3.592 1.00 97.88 180 ARG A CA 1
ATOM 1415 C C . ARG A 1 180 ? 5.692 -16.858 -3.477 1.00 97.88 180 ARG A C 1
ATOM 1417 O O . ARG A 1 180 ? 5.388 -16.141 -2.521 1.00 97.88 180 ARG A O 1
ATOM 1424 N N . ILE A 1 181 ? 4.815 -17.201 -4.417 1.00 98.44 181 ILE A N 1
ATOM 1425 C CA . ILE A 1 181 ? 3.470 -16.623 -4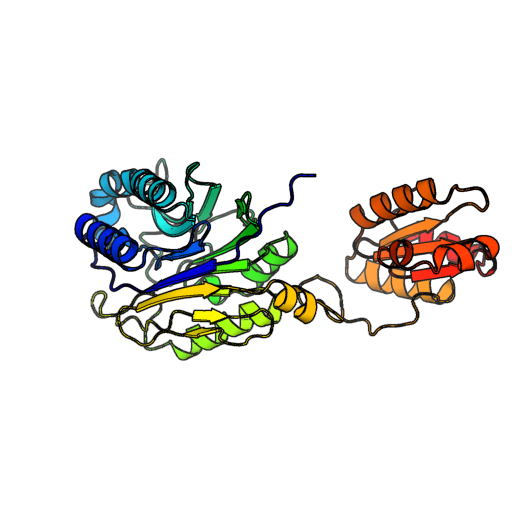.494 1.00 98.44 181 ILE A CA 1
ATOM 1426 C C . ILE A 1 181 ? 2.587 -16.987 -3.295 1.00 98.44 181 ILE A C 1
ATOM 1428 O O . ILE A 1 181 ? 1.812 -16.166 -2.819 1.00 98.44 181 ILE A O 1
ATOM 1432 N N . GLN A 1 182 ? 2.785 -18.168 -2.701 1.00 98.50 182 GLN A N 1
ATOM 1433 C CA . GLN A 1 182 ? 2.073 -18.541 -1.475 1.00 98.50 182 GLN A CA 1
ATOM 1434 C C . GLN A 1 182 ? 2.443 -17.629 -0.295 1.00 98.50 182 GLN A C 1
ATOM 1436 O O . GLN A 1 182 ? 1.588 -17.295 0.520 1.00 98.50 182 GLN A O 1
ATOM 1441 N N . HIS A 1 183 ? 3.695 -17.156 -0.229 1.00 98.75 183 HIS A N 1
ATOM 1442 C CA . HIS A 1 183 ? 4.107 -16.199 0.801 1.00 98.75 183 HIS A CA 1
ATOM 1443 C C . HIS A 1 183 ? 3.462 -14.835 0.556 1.00 98.75 183 HIS A C 1
ATOM 1445 O O . HIS A 1 183 ? 3.062 -14.183 1.512 1.00 98.75 183 HIS A O 1
ATOM 1451 N N . TRP A 1 184 ? 3.364 -14.409 -0.707 1.00 98.81 184 TRP A N 1
ATOM 1452 C CA . TRP A 1 184 ? 2.681 -13.172 -1.080 1.00 98.81 184 TRP A CA 1
ATOM 1453 C C . TRP A 1 184 ? 1.235 -13.180 -0.580 1.00 98.81 184 TRP A C 1
ATOM 1455 O O . TRP A 1 184 ? 0.872 -12.335 0.236 1.00 98.81 184 TRP A O 1
ATOM 1465 N N . ARG A 1 185 ? 0.455 -14.196 -0.970 1.00 98.69 185 ARG A N 1
ATOM 1466 C CA . ARG A 1 185 ? -0.956 -14.333 -0.576 1.00 98.69 185 ARG A CA 1
ATOM 1467 C C . ARG A 1 185 ? -1.119 -14.351 0.944 1.00 98.69 185 ARG A C 1
ATOM 1469 O O . ARG A 1 185 ? -1.862 -13.545 1.496 1.00 98.69 185 ARG A O 1
ATOM 1476 N N . ALA A 1 186 ? -0.366 -15.217 1.627 1.00 98.81 186 ALA A N 1
ATOM 1477 C CA . ALA A 1 186 ? -0.451 -15.361 3.078 1.00 98.81 186 ALA A CA 1
ATOM 1478 C C . ALA A 1 186 ? -0.107 -14.061 3.820 1.00 98.81 186 ALA A C 1
ATOM 1480 O O . ALA A 1 186 ? -0.795 -13.696 4.771 1.00 98.81 186 ALA A O 1
ATOM 1481 N N . LEU A 1 187 ? 0.938 -13.346 3.390 1.00 98.88 187 LEU A N 1
ATOM 1482 C CA . LEU A 1 187 ? 1.360 -12.118 4.056 1.00 98.88 187 LEU A CA 1
ATOM 1483 C C . LEU A 1 187 ? 0.393 -10.960 3.795 1.00 98.88 187 LEU A C 1
ATOM 1485 O O . LEU A 1 187 ? 0.101 -10.232 4.735 1.00 98.88 187 LEU A O 1
ATOM 1489 N N . VAL A 1 188 ? -0.128 -10.791 2.575 1.00 98.88 188 VAL A N 1
ATOM 1490 C CA . VAL A 1 188 ? -1.131 -9.745 2.289 1.00 98.88 188 VAL A CA 1
ATOM 1491 C C . VAL A 1 188 ? -2.371 -9.938 3.164 1.00 98.88 188 VAL A C 1
ATOM 1493 O O . VAL A 1 188 ? -2.807 -9.002 3.832 1.00 98.88 188 VAL A O 1
ATOM 1496 N N . ILE A 1 189 ? -2.881 -11.169 3.241 1.00 98.88 189 ILE A N 1
ATOM 1497 C CA . ILE A 1 189 ? -4.032 -11.500 4.088 1.00 98.88 189 ILE A CA 1
ATOM 1498 C C . ILE A 1 189 ? -3.707 -11.254 5.566 1.00 98.88 189 ILE A C 1
ATOM 1500 O O . ILE A 1 189 ? -4.470 -10.592 6.267 1.00 98.88 189 ILE A O 1
ATOM 1504 N N . ALA A 1 190 ? -2.542 -11.707 6.037 1.00 98.62 190 ALA A N 1
ATOM 1505 C CA . ALA A 1 190 ? -2.125 -11.504 7.422 1.00 98.62 190 ALA A CA 1
ATOM 1506 C C . ALA A 1 190 ? -2.019 -10.018 7.799 1.00 98.62 190 ALA A C 1
ATOM 1508 O O . ALA A 1 190 ? -2.418 -9.646 8.899 1.00 98.62 190 ALA A O 1
ATOM 1509 N N . ARG A 1 191 ? -1.522 -9.156 6.901 1.00 98.50 191 ARG A N 1
ATOM 1510 C CA . ARG A 1 191 ? -1.430 -7.706 7.143 1.00 98.50 191 ARG A CA 1
ATOM 1511 C C . ARG A 1 191 ? -2.808 -7.068 7.265 1.00 98.50 191 ARG A C 1
ATOM 1513 O O . ARG A 1 191 ? -2.967 -6.216 8.134 1.00 98.50 191 ARG A O 1
ATOM 1520 N N . ALA A 1 192 ? -3.778 -7.477 6.449 1.00 98.19 192 ALA A N 1
ATOM 1521 C CA . ALA A 1 192 ? -5.154 -7.001 6.566 1.00 98.19 192 ALA A CA 1
ATOM 1522 C C . ALA A 1 192 ? -5.771 -7.416 7.913 1.00 98.19 192 ALA A C 1
ATOM 1524 O O . ALA A 1 192 ? -6.240 -6.554 8.656 1.00 98.19 192 ALA A O 1
ATOM 1525 N N . ILE A 1 193 ? -5.658 -8.703 8.272 1.00 97.56 193 ILE A N 1
ATOM 1526 C CA . ILE A 1 193 ? -6.196 -9.268 9.522 1.00 97.56 193 ILE A CA 1
ATOM 1527 C C . ILE A 1 193 ? -5.554 -8.618 10.745 1.00 97.56 193 ILE A C 1
ATOM 1529 O O . ILE A 1 193 ? -6.243 -8.083 11.609 1.00 97.56 193 ILE A O 1
ATOM 1533 N N . GLU A 1 194 ? -4.222 -8.653 10.849 1.00 96.12 194 GLU A N 1
ATOM 1534 C CA . GLU A 1 194 ? -3.545 -8.232 12.076 1.00 96.12 194 GLU A CA 1
ATOM 1535 C C . GLU A 1 194 ? -3.712 -6.728 12.321 1.00 96.12 194 GLU A C 1
ATOM 1537 O O . GLU A 1 194 ? -3.634 -6.294 13.473 1.00 96.12 194 GLU A O 1
ATOM 1542 N N . ASN A 1 195 ? -3.919 -5.937 11.259 1.00 95.56 195 ASN A N 1
ATOM 1543 C CA . ASN A 1 195 ? -4.153 -4.493 11.307 1.00 95.56 195 ASN A CA 1
ATOM 1544 C C . ASN A 1 195 ? -5.635 -4.096 11.226 1.00 95.56 195 ASN A C 1
ATOM 1546 O O . ASN A 1 195 ? -5.922 -2.903 11.285 1.00 95.56 195 ASN A O 1
ATOM 1550 N N . GLN A 1 196 ? -6.551 -5.064 11.099 1.00 95.25 196 GLN A N 1
ATOM 1551 C CA . GLN A 1 196 ? -8.001 -4.870 10.979 1.00 95.25 196 GLN A CA 1
ATOM 1552 C C . GLN A 1 196 ? -8.352 -3.720 10.037 1.00 95.25 196 GLN A C 1
ATOM 1554 O O . GLN A 1 196 ? -9.050 -2.764 10.391 1.00 95.25 196 GLN A O 1
ATOM 1559 N N . THR A 1 197 ? -7.798 -3.789 8.833 1.00 96.19 197 THR A N 1
ATOM 1560 C CA . THR A 1 197 ? -7.934 -2.747 7.826 1.00 96.19 197 THR A CA 1
ATOM 1561 C C . THR A 1 197 ? -7.963 -3.350 6.433 1.00 96.19 197 THR A C 1
ATOM 1563 O O . THR A 1 197 ? -7.484 -4.463 6.219 1.00 96.19 197 THR A O 1
ATOM 1566 N N . PHE A 1 198 ? -8.526 -2.615 5.478 1.00 98.44 198 PHE A N 1
ATOM 1567 C CA . PHE A 1 198 ? -8.480 -3.023 4.082 1.00 98.44 198 PHE A CA 1
ATOM 1568 C C . PHE A 1 198 ? -7.040 -3.030 3.580 1.00 98.44 198 PHE A C 1
ATOM 1570 O O . PHE A 1 198 ? -6.219 -2.195 3.979 1.00 98.44 198 PHE A O 1
ATOM 1577 N N . MET A 1 199 ? -6.750 -3.935 2.654 1.00 98.50 199 MET A N 1
ATOM 1578 C CA . MET A 1 199 ? -5.468 -3.964 1.969 1.00 98.50 199 MET A CA 1
ATOM 1579 C C . MET A 1 199 ? -5.652 -4.124 0.468 1.00 98.50 199 MET A C 1
ATOM 1581 O O . MET A 1 199 ? -6.380 -5.005 0.018 1.00 98.50 199 MET A O 1
ATOM 1585 N N . VAL A 1 200 ? -4.946 -3.296 -0.299 1.00 98.88 200 VAL A N 1
ATOM 1586 C CA . VAL A 1 200 ? -4.796 -3.450 -1.747 1.00 98.88 200 VAL A CA 1
ATOM 1587 C C . VAL A 1 200 ? -3.345 -3.766 -2.046 1.00 98.88 200 VAL A C 1
ATOM 1589 O O . VAL A 1 200 ? -2.447 -2.986 -1.721 1.00 98.88 200 VAL A O 1
ATOM 1592 N N . ALA A 1 201 ? -3.110 -4.906 -2.680 1.00 98.88 201 ALA A N 1
ATOM 1593 C CA . ALA A 1 201 ? -1.778 -5.354 -3.032 1.00 98.88 201 ALA A CA 1
ATOM 1594 C C . ALA A 1 201 ? -1.708 -5.635 -4.534 1.00 98.88 201 ALA A C 1
ATOM 1596 O O . ALA A 1 201 ? -2.401 -6.520 -5.036 1.00 98.88 201 ALA A O 1
ATOM 1597 N N . CYS A 1 202 ? -0.875 -4.875 -5.242 1.00 98.88 202 CYS A N 1
ATOM 1598 C CA . CYS A 1 202 ? -0.656 -5.010 -6.675 1.00 98.88 202 CYS A CA 1
ATOM 1599 C C . CYS A 1 202 ? 0.716 -5.619 -6.942 1.00 98.88 202 CYS A C 1
ATOM 1601 O O . CYS A 1 202 ? 1.736 -5.090 -6.497 1.00 98.88 202 CYS A O 1
ATOM 1603 N N . ASN A 1 203 ? 0.726 -6.719 -7.680 1.00 98.75 203 ASN A N 1
ATOM 1604 C CA . ASN A 1 203 ? 1.907 -7.420 -8.136 1.00 98.75 203 ASN A CA 1
ATOM 1605 C C . ASN A 1 203 ? 2.015 -7.359 -9.668 1.00 98.75 203 ASN A C 1
ATOM 1607 O O . ASN A 1 203 ? 1.004 -7.316 -10.367 1.00 98.75 203 ASN A O 1
ATOM 1611 N N . GLY A 1 204 ? 3.236 -7.393 -10.197 1.00 98.19 204 GLY A N 1
ATOM 1612 C CA . GLY A 1 204 ? 3.480 -7.608 -11.622 1.00 98.19 204 GLY A CA 1
ATOM 1613 C C . GLY A 1 204 ? 3.287 -9.068 -12.049 1.00 98.19 204 GLY A C 1
ATOM 1614 O O . GLY A 1 204 ? 3.293 -9.982 -11.220 1.00 98.19 204 GLY A O 1
ATOM 1615 N N . VAL A 1 205 ? 3.157 -9.283 -13.358 1.00 98.25 205 VAL A N 1
ATOM 1616 C CA . VAL A 1 205 ? 3.041 -10.607 -14.000 1.00 98.25 205 VAL A CA 1
ATOM 1617 C C . VAL A 1 205 ? 4.086 -10.811 -15.088 1.00 98.25 205 VAL A C 1
ATOM 1619 O O . VAL A 1 205 ? 4.762 -9.873 -15.512 1.00 98.25 205 VAL A O 1
ATOM 1622 N N . GLY A 1 206 ? 4.196 -12.050 -15.562 1.00 96.31 206 GLY A N 1
ATOM 1623 C CA . GLY A 1 206 ? 5.025 -12.402 -16.705 1.00 96.31 206 GLY A CA 1
ATOM 1624 C C . GLY A 1 206 ? 6.518 -12.430 -16.386 1.00 96.31 206 GLY A C 1
ATOM 1625 O O . GLY A 1 206 ? 6.946 -12.498 -15.231 1.00 96.31 206 GLY A O 1
ATOM 1626 N N . LYS A 1 207 ? 7.330 -12.434 -17.444 1.00 92.44 207 LYS A N 1
ATOM 1627 C CA . LYS A 1 207 ? 8.790 -12.506 -17.324 1.00 92.44 207 LYS A CA 1
ATOM 1628 C C . LYS A 1 207 ? 9.405 -11.124 -17.143 1.00 92.44 207 LYS A C 1
ATOM 1630 O O . LYS A 1 207 ? 9.072 -10.200 -17.883 1.00 92.44 207 LYS A O 1
ATOM 1635 N N . ASN A 1 208 ? 10.360 -11.043 -16.225 1.00 83.06 208 ASN A N 1
ATOM 1636 C CA . ASN A 1 208 ? 11.263 -9.918 -16.019 1.00 83.06 208 ASN A CA 1
ATOM 1637 C C . ASN A 1 208 ? 12.696 -10.484 -15.948 1.00 83.06 208 ASN A C 1
ATOM 1639 O O . ASN A 1 208 ? 13.128 -10.998 -14.915 1.00 83.06 208 ASN A O 1
ATOM 1643 N N . GLY A 1 209 ? 13.385 -10.511 -17.092 1.00 80.56 209 GLY A N 1
ATOM 1644 C CA . GLY A 1 209 ? 14.606 -11.305 -17.261 1.00 80.56 209 GLY A CA 1
ATOM 1645 C C . GLY A 1 209 ? 14.346 -12.803 -17.048 1.00 80.56 209 GLY A C 1
ATOM 1646 O O . GLY A 1 209 ? 13.381 -13.355 -17.583 1.00 80.56 209 GLY A O 1
ATOM 1647 N N . ASP A 1 210 ? 15.183 -13.448 -16.233 1.00 84.81 210 ASP A N 1
ATOM 1648 C CA . ASP A 1 210 ? 15.039 -14.865 -15.853 1.00 84.81 210 ASP A CA 1
ATOM 1649 C C . ASP A 1 210 ? 13.977 -15.094 -14.762 1.00 84.81 210 ASP A C 1
ATOM 1651 O O . ASP A 1 210 ? 13.593 -16.230 -14.468 1.00 84.81 210 ASP A O 1
ATOM 1655 N N . LEU A 1 211 ? 13.482 -14.018 -14.147 1.00 91.06 211 LEU A N 1
ATOM 1656 C CA . LEU A 1 211 ? 12.472 -14.076 -13.103 1.00 91.06 211 LEU A CA 1
ATOM 1657 C C . LEU A 1 211 ? 11.072 -14.149 -13.716 1.00 91.06 211 LEU A C 1
ATOM 1659 O O . LEU A 1 211 ? 10.719 -13.365 -14.593 1.00 91.06 211 LEU A O 1
ATOM 1663 N N . THR A 1 212 ? 10.238 -15.051 -13.203 1.00 96.56 212 THR A N 1
ATOM 1664 C CA . THR A 1 212 ? 8.795 -15.051 -13.489 1.00 96.56 212 THR A CA 1
ATOM 1665 C C . THR A 1 212 ? 8.053 -14.455 -12.299 1.00 96.56 212 THR A C 1
ATOM 1667 O O . THR A 1 212 ? 8.170 -14.957 -11.174 1.00 96.56 212 THR A O 1
ATOM 1670 N N . LEU A 1 213 ? 7.325 -13.365 -12.531 1.00 98.00 213 LEU A N 1
ATOM 1671 C CA . LEU A 1 213 ? 6.474 -12.718 -11.537 1.00 98.00 213 LEU A CA 1
ATOM 1672 C C . LEU A 1 213 ? 5.139 -13.446 -11.441 1.00 98.00 213 LEU A C 1
ATOM 1674 O O . LEU A 1 213 ? 4.630 -13.953 -12.436 1.00 98.00 213 LEU A O 1
ATOM 1678 N N . GLY A 1 214 ? 4.601 -13.524 -10.227 1.00 97.25 214 GLY A N 1
ATOM 1679 C CA . GLY A 1 214 ? 3.457 -14.387 -9.960 1.00 97.25 214 GLY A CA 1
ATOM 1680 C C . GLY A 1 214 ? 2.092 -13.766 -10.227 1.00 97.25 214 GLY A C 1
ATOM 1681 O O . GLY A 1 214 ? 1.127 -14.507 -10.279 1.00 97.25 214 GLY A O 1
ATOM 1682 N N . GLY A 1 215 ? 1.958 -12.444 -10.348 1.00 98.44 215 GLY A N 1
ATOM 1683 C CA . GLY A 1 215 ? 0.636 -11.819 -10.299 1.00 98.44 215 GLY A CA 1
ATOM 1684 C C . GLY A 1 215 ? -0.037 -12.050 -8.951 1.00 98.44 215 GLY A C 1
ATOM 1685 O O . GLY A 1 215 ? 0.556 -11.757 -7.910 1.00 98.44 215 GLY A O 1
ATOM 1686 N N . HIS A 1 216 ? -1.256 -12.589 -8.955 1.00 98.69 216 HIS A N 1
ATOM 1687 C CA . HIS A 1 216 ? -2.066 -12.751 -7.746 1.00 98.69 216 HIS A CA 1
ATOM 1688 C C . HIS A 1 216 ? -2.252 -11.444 -6.965 1.00 98.69 216 HIS A C 1
ATOM 1690 O O . HIS A 1 216 ? -2.230 -11.432 -5.737 1.00 98.69 216 HIS A O 1
ATOM 1696 N N . SER A 1 217 ? -2.410 -10.315 -7.655 1.00 98.94 217 SER A N 1
ATOM 1697 C CA . SER A 1 217 ? -2.849 -9.069 -7.020 1.00 98.94 217 SER A CA 1
ATOM 1698 C C . SER A 1 217 ? -4.202 -9.275 -6.347 1.00 98.94 217 SER A C 1
ATOM 1700 O O . SER A 1 217 ? -5.058 -9.982 -6.883 1.00 98.94 217 SER A O 1
ATOM 1702 N N . LEU A 1 218 ? -4.406 -8.673 -5.178 1.00 98.62 218 LEU A N 1
ATOM 1703 C CA . LEU A 1 218 ? -5.600 -8.923 -4.379 1.00 98.62 218 LEU A CA 1
ATOM 1704 C C . LEU A 1 218 ? -6.044 -7.714 -3.557 1.00 98.62 218 LEU A C 1
ATOM 1706 O O . LEU A 1 218 ? -5.240 -6.868 -3.154 1.00 98.62 218 LEU A O 1
ATOM 1710 N N . VAL A 1 219 ? -7.351 -7.676 -3.305 1.00 98.88 219 VAL A N 1
ATOM 1711 C CA . VAL A 1 219 ? -7.995 -6.772 -2.352 1.00 98.88 219 VAL A CA 1
ATOM 1712 C C . VAL A 1 219 ? -8.561 -7.605 -1.211 1.00 98.88 219 VAL A C 1
ATOM 1714 O O . VAL A 1 219 ? -9.306 -8.557 -1.448 1.00 98.88 219 VAL A O 1
ATOM 1717 N N . VAL A 1 220 ? -8.204 -7.251 0.020 1.00 98.81 220 VAL A N 1
ATOM 1718 C CA . VAL A 1 220 ? -8.551 -8.013 1.224 1.00 98.81 220 VAL A CA 1
ATOM 1719 C C . VAL A 1 220 ? -9.291 -7.124 2.216 1.00 98.81 220 VAL A C 1
ATOM 1721 O O . VAL A 1 220 ? -8.916 -5.967 2.429 1.00 98.81 220 VAL A O 1
ATOM 1724 N N . SER A 1 221 ? -10.349 -7.668 2.813 1.00 98.31 221 SER A N 1
ATOM 1725 C CA . SER A 1 221 ? -11.125 -7.016 3.862 1.00 98.31 221 SER A CA 1
ATOM 1726 C C . SER A 1 221 ? -10.383 -7.021 5.211 1.00 98.31 221 SER A C 1
ATOM 1728 O O . SER A 1 221 ? -9.477 -7.830 5.427 1.00 98.31 221 SER A O 1
ATOM 1730 N N . PRO A 1 222 ? -10.795 -6.175 6.169 1.00 97.12 222 PRO A N 1
ATOM 1731 C CA . PRO A 1 222 ? -10.265 -6.155 7.535 1.00 97.12 222 PRO A CA 1
ATOM 1732 C C . PRO A 1 222 ? -10.305 -7.502 8.272 1.00 97.12 222 PRO A C 1
ATOM 1734 O O . PRO A 1 222 ? -9.475 -7.743 9.145 1.00 97.12 222 PRO A O 1
ATOM 1737 N N . ALA A 1 223 ? -11.250 -8.382 7.925 1.00 94.81 223 ALA A N 1
ATOM 1738 C CA . ALA A 1 223 ? -11.383 -9.718 8.509 1.00 94.81 223 ALA A CA 1
ATOM 1739 C C . ALA A 1 223 ? -10.541 -10.789 7.784 1.00 94.81 223 ALA A C 1
ATOM 1741 O O . ALA A 1 223 ? -10.551 -11.953 8.181 1.00 94.81 223 ALA A O 1
ATOM 1742 N N . GLY A 1 224 ? -9.809 -10.414 6.728 1.00 97.06 224 GLY A N 1
ATOM 1743 C CA . GLY A 1 224 ? -8.999 -11.330 5.924 1.00 97.06 224 GLY A CA 1
ATOM 1744 C C . GLY A 1 224 ? -9.732 -11.988 4.759 1.00 97.06 224 GLY A C 1
ATOM 1745 O O . GLY A 1 224 ? -9.155 -12.847 4.094 1.00 97.06 224 GLY A O 1
ATOM 1746 N N . GLU A 1 225 ? -10.979 -11.599 4.491 1.00 98.19 225 GLU A N 1
ATOM 1747 C CA . GLU A 1 225 ? -11.712 -12.080 3.321 1.00 98.19 225 GLU A CA 1
ATOM 1748 C C . GLU A 1 225 ? -11.099 -11.498 2.046 1.00 98.19 225 GLU A C 1
ATOM 1750 O O . GLU A 1 225 ? -10.889 -10.289 1.933 1.00 98.19 225 GLU A O 1
ATOM 1755 N N . ILE A 1 226 ? -10.825 -12.356 1.068 1.00 98.69 226 ILE A N 1
ATOM 1756 C CA . ILE A 1 226 ? -10.360 -11.932 -0.249 1.00 98.69 226 ILE A CA 1
ATOM 1757 C C . ILE A 1 226 ? -11.575 -11.428 -1.030 1.00 98.69 226 ILE A C 1
ATOM 1759 O O . ILE A 1 226 ? -12.362 -12.222 -1.537 1.00 98.69 226 ILE A O 1
ATOM 1763 N N . LEU A 1 227 ? -11.707 -10.108 -1.151 1.00 98.62 227 LEU A N 1
ATOM 1764 C CA . LEU A 1 227 ? -12.769 -9.480 -1.943 1.00 98.62 227 LEU A CA 1
ATOM 1765 C C . LEU A 1 227 ? -12.547 -9.704 -3.441 1.00 98.62 227 LEU A C 1
ATOM 1767 O O . LEU A 1 227 ? -13.495 -9.817 -4.216 1.00 98.62 227 LEU A O 1
ATOM 1771 N N . TYR A 1 228 ? -11.280 -9.753 -3.854 1.00 98.75 228 TYR A N 1
ATOM 1772 C CA . TYR A 1 228 ? -10.886 -10.156 -5.196 1.00 98.75 228 TYR A CA 1
ATOM 1773 C C . TYR A 1 228 ? -9.422 -10.592 -5.231 1.00 98.75 228 TYR A C 1
ATOM 1775 O O . TYR A 1 228 ? -8.583 -9.986 -4.567 1.00 98.75 228 TYR A O 1
ATOM 1783 N N . GLU A 1 229 ? -9.110 -11.580 -6.066 1.00 98.69 229 GLU A N 1
ATOM 1784 C CA . GLU A 1 229 ? -7.750 -12.019 -6.377 1.00 98.69 229 GLU A CA 1
ATOM 1785 C C . GLU A 1 229 ? -7.628 -12.281 -7.888 1.00 98.69 229 GLU A C 1
ATOM 1787 O O . GLU A 1 229 ? -8.484 -12.930 -8.488 1.00 98.69 229 GLU A O 1
ATOM 1792 N N . ALA A 1 230 ? -6.579 -11.743 -8.509 1.00 98.69 230 ALA A N 1
ATOM 1793 C CA . ALA A 1 230 ? -6.228 -12.013 -9.900 1.00 98.69 230 ALA A CA 1
ATOM 1794 C C . ALA A 1 230 ? -5.443 -13.331 -10.048 1.00 98.69 230 ALA A C 1
ATOM 1796 O O . ALA A 1 230 ? -4.941 -13.883 -9.074 1.00 98.69 230 ALA A O 1
ATOM 1797 N N . GLY A 1 231 ? -5.317 -13.822 -11.281 1.00 98.38 231 GLY A N 1
ATOM 1798 C CA . GLY A 1 231 ? -4.448 -14.955 -11.613 1.00 98.38 231 GLY A CA 1
ATOM 1799 C C . GLY A 1 231 ? -3.017 -14.527 -11.954 1.00 98.38 231 GLY A C 1
ATOM 1800 O O . GLY A 1 231 ? -2.528 -13.495 -11.486 1.00 98.38 231 GLY A O 1
ATOM 1801 N N . GLU A 1 232 ? -2.370 -15.314 -12.811 1.00 97.75 232 GLU A N 1
ATOM 1802 C CA . GLU A 1 232 ? -0.994 -15.097 -13.287 1.00 97.75 232 GLU A CA 1
ATOM 1803 C C . GLU A 1 232 ? -0.912 -14.200 -14.541 1.00 97.75 232 GLU A C 1
ATOM 1805 O O . GLU A 1 232 ? 0.180 -13.803 -14.944 1.00 97.75 232 GLU A O 1
ATOM 1810 N N . ASP A 1 233 ? -2.055 -13.845 -15.136 1.00 97.88 233 ASP A N 1
ATOM 1811 C CA . ASP A 1 233 ? -2.155 -13.004 -16.337 1.00 97.88 233 ASP A CA 1
ATOM 1812 C C . ASP A 1 233 ? -2.393 -11.522 -16.006 1.00 97.88 233 ASP A C 1
ATOM 1814 O O . ASP A 1 233 ? -2.780 -11.171 -14.890 1.00 97.88 233 ASP A O 1
ATOM 1818 N N . GLU A 1 234 ? -2.196 -10.624 -16.978 1.00 97.56 234 GLU A N 1
ATOM 1819 C CA . GLU A 1 234 ? -2.552 -9.209 -16.805 1.00 97.56 234 GLU A CA 1
ATOM 1820 C C . GLU A 1 234 ? -4.038 -9.069 -16.453 1.00 97.56 234 GLU A C 1
ATOM 1822 O O . GLU A 1 234 ? -4.912 -9.657 -17.091 1.00 97.56 234 GLU A O 1
ATOM 1827 N N . ALA A 1 235 ? -4.329 -8.283 -15.420 1.00 97.94 235 ALA A N 1
ATOM 1828 C CA . ALA A 1 235 ? -5.679 -8.144 -14.901 1.00 97.94 235 ALA A CA 1
ATOM 1829 C C . ALA A 1 235 ? -5.867 -6.783 -14.240 1.00 97.94 235 ALA A C 1
ATOM 1831 O O . ALA A 1 235 ? -4.953 -6.214 -13.648 1.00 97.94 235 ALA A O 1
ATOM 1832 N N . THR A 1 236 ? -7.089 -6.271 -14.282 1.00 98.00 236 THR A N 1
ATOM 1833 C CA . THR A 1 236 ? -7.453 -5.069 -13.535 1.00 98.00 236 THR A CA 1
ATOM 1834 C C . THR A 1 236 ? -8.716 -5.315 -12.752 1.00 98.00 236 THR A C 1
ATOM 1836 O O . THR A 1 236 ? -9.623 -6.017 -13.209 1.00 98.00 236 THR A O 1
ATOM 1839 N N . LYS A 1 237 ? -8.771 -4.752 -11.549 1.00 98.31 237 LYS A N 1
ATOM 1840 C CA . LYS A 1 237 ? -9.984 -4.801 -10.749 1.00 98.31 237 LYS A CA 1
ATOM 1841 C C . LYS A 1 237 ? -10.093 -3.586 -9.857 1.00 98.31 237 LYS A C 1
ATOM 1843 O O . LYS A 1 237 ? -9.128 -3.209 -9.201 1.00 98.31 237 LYS A O 1
ATOM 1848 N N . ILE A 1 238 ? -11.302 -3.045 -9.799 1.00 98.69 238 ILE A N 1
ATOM 1849 C CA . ILE A 1 238 ? -11.761 -2.115 -8.776 1.00 98.69 238 ILE A CA 1
ATOM 1850 C C . ILE A 1 238 ? -12.930 -2.790 -8.060 1.00 98.69 238 ILE A C 1
ATOM 1852 O O . ILE A 1 238 ? -13.802 -3.375 -8.709 1.00 98.69 238 ILE A O 1
ATOM 1856 N N . VAL A 1 239 ? -12.918 -2.746 -6.733 1.00 98.19 239 VAL A N 1
ATOM 1857 C CA . VAL A 1 239 ? -14.014 -3.206 -5.881 1.00 98.19 239 VAL A CA 1
ATOM 1858 C C . VAL A 1 239 ? -14.567 -2.024 -5.098 1.00 98.19 239 VAL A C 1
ATOM 1860 O O . VAL A 1 239 ? -13.812 -1.149 -4.666 1.00 98.19 239 VAL A O 1
ATOM 1863 N N . GLU A 1 240 ? -15.884 -1.994 -4.931 1.00 98.06 240 GLU A N 1
ATOM 1864 C CA . GLU A 1 240 ? -16.512 -1.124 -3.944 1.00 98.06 240 GLU A CA 1
ATOM 1865 C C . GLU A 1 240 ? -16.322 -1.744 -2.552 1.00 98.06 240 GLU A C 1
ATOM 1867 O O . GLU A 1 240 ? -16.468 -2.957 -2.390 1.00 98.06 240 GLU A O 1
ATOM 1872 N N . ILE A 1 241 ? -15.961 -0.931 -1.562 1.00 96.62 241 ILE A N 1
ATOM 1873 C CA . ILE A 1 241 ? -15.770 -1.357 -0.175 1.00 96.62 241 ILE A CA 1
ATOM 1874 C C . ILE A 1 241 ? -16.799 -0.737 0.757 1.00 96.62 241 ILE A C 1
ATOM 1876 O O . ILE A 1 241 ? -17.137 0.444 0.659 1.00 96.62 241 ILE A O 1
ATOM 1880 N N . ASP A 1 242 ? -17.219 -1.544 1.726 1.00 95.00 242 ASP A N 1
ATOM 1881 C CA . ASP A 1 242 ? -18.056 -1.114 2.833 1.00 95.00 242 ASP A CA 1
ATOM 1882 C C . ASP A 1 242 ? -17.203 -0.866 4.083 1.00 95.00 242 ASP A C 1
ATOM 1884 O O . ASP A 1 242 ? -16.614 -1.785 4.656 1.00 95.00 242 ASP A O 1
ATOM 1888 N N . TRP A 1 243 ? -17.147 0.389 4.529 1.00 92.69 243 TRP A N 1
ATOM 1889 C CA . TRP A 1 243 ? -16.421 0.764 5.743 1.00 92.69 243 TRP A CA 1
ATOM 1890 C C . TRP A 1 243 ? -16.983 0.114 7.007 1.00 92.69 243 TRP A C 1
ATOM 1892 O O . TRP A 1 243 ? -16.223 -0.031 7.969 1.00 92.69 243 TRP A O 1
ATOM 1902 N N . GLN A 1 244 ? -18.237 -0.348 6.989 1.00 92.25 244 GLN A N 1
ATOM 1903 C CA . GLN A 1 244 ? -18.812 -1.106 8.093 1.00 92.25 244 GLN A CA 1
ATOM 1904 C C . GLN A 1 244 ? -17.994 -2.369 8.387 1.00 92.25 244 GLN A C 1
ATOM 1906 O O . GLN A 1 244 ? -17.761 -2.672 9.548 1.00 92.25 244 GLN A O 1
ATOM 1911 N N . LEU A 1 245 ? -17.415 -3.029 7.373 1.00 93.38 245 LEU A N 1
ATOM 1912 C CA . LEU A 1 245 ? -16.554 -4.205 7.581 1.00 93.38 245 LEU A CA 1
ATOM 1913 C C . LEU A 1 245 ? -15.324 -3.895 8.444 1.00 93.38 245 LEU A C 1
ATOM 1915 O O . LEU A 1 245 ? -14.841 -4.753 9.183 1.00 93.38 245 LEU A O 1
ATOM 1919 N N . LYS A 1 246 ? -14.790 -2.672 8.349 1.00 90.06 246 LYS A N 1
ATOM 1920 C CA . LYS A 1 246 ? -13.679 -2.224 9.198 1.00 90.06 246 LYS A CA 1
ATOM 1921 C C . LYS A 1 246 ? -14.160 -1.922 10.606 1.00 90.06 246 LYS A C 1
ATOM 1923 O O . LYS A 1 246 ? -13.492 -2.303 11.561 1.00 90.06 246 LYS A O 1
ATOM 1928 N N . GLU A 1 247 ? -15.290 -1.240 10.728 1.00 87.62 247 GLU A N 1
ATOM 1929 C CA . GLU A 1 247 ? -15.887 -0.918 12.023 1.00 87.62 247 GLU A CA 1
ATOM 1930 C C . GLU A 1 247 ? -16.238 -2.198 12.792 1.00 87.62 247 GLU A C 1
ATOM 1932 O O . GLU A 1 247 ? -15.849 -2.329 13.950 1.00 87.62 247 GLU A O 1
ATOM 1937 N N . ASP A 1 248 ? -16.825 -3.184 12.118 1.00 87.44 248 ASP A N 1
ATOM 1938 C CA . ASP A 1 248 ? -17.164 -4.499 12.660 1.00 87.44 248 ASP A CA 1
ATOM 1939 C C . ASP A 1 248 ? -15.915 -5.281 13.069 1.00 87.44 248 ASP A C 1
ATOM 1941 O O . ASP A 1 248 ? -15.849 -5.779 14.194 1.00 87.44 248 ASP A O 1
ATOM 1945 N N . ALA A 1 249 ? -14.889 -5.338 12.210 1.00 86.81 249 ALA A N 1
ATOM 1946 C CA . ALA A 1 249 ? -13.634 -6.022 12.528 1.00 86.81 249 ALA A CA 1
ATOM 1947 C C . ALA A 1 249 ? -12.917 -5.406 13.736 1.00 86.81 249 ALA A C 1
ATOM 1949 O O . ALA A 1 249 ? -12.196 -6.111 14.436 1.00 86.81 249 ALA A O 1
ATOM 1950 N N . GLN A 1 250 ? -13.103 -4.105 13.972 1.00 83.69 250 GLN A N 1
ATOM 1951 C CA . GLN A 1 250 ? -12.542 -3.374 15.109 1.00 83.69 250 GLN A CA 1
ATOM 1952 C C . GLN A 1 250 ? -13.492 -3.304 16.313 1.00 83.69 250 GLN A C 1
ATOM 1954 O O . GLN A 1 250 ? -13.098 -2.817 17.380 1.00 83.69 250 GLN A O 1
ATOM 1959 N N . SER A 1 251 ? -14.735 -3.766 16.159 1.00 75.25 251 SER A N 1
ATOM 1960 C CA . SER A 1 251 ? -15.722 -3.818 17.228 1.00 75.25 251 SER A CA 1
ATOM 1961 C C . SER A 1 251 ? -15.387 -4.982 18.167 1.00 75.25 251 SER A C 1
ATOM 1963 O O . SER A 1 251 ? -15.117 -6.106 17.751 1.00 75.25 251 SER A O 1
ATOM 1965 N N . GLY A 1 252 ? -15.307 -4.711 19.469 1.00 62.19 252 GLY A N 1
ATOM 1966 C CA . GLY A 1 252 ? -15.024 -5.729 20.488 1.00 62.19 252 GLY A CA 1
ATOM 1967 C C . GLY A 1 252 ? -13.551 -6.131 20.660 1.00 62.19 252 GLY A C 1
ATOM 1968 O O . GLY A 1 252 ? -13.178 -6.477 21.778 1.00 62.19 252 GLY A O 1
ATOM 1969 N N . PHE A 1 253 ? -12.697 -6.044 19.631 1.00 66.62 253 PHE A N 1
ATOM 1970 C CA . PHE A 1 253 ? -11.244 -6.257 19.739 1.00 66.62 253 PHE A CA 1
ATOM 1971 C C . PHE A 1 253 ? -10.478 -5.373 18.752 1.00 66.62 253 PHE A C 1
ATOM 1973 O O . PHE A 1 253 ? -10.741 -5.431 17.557 1.00 66.62 253 PHE A O 1
ATOM 1980 N N . LYS A 1 254 ? -9.487 -4.609 19.229 1.00 74.12 254 LYS A N 1
ATOM 1981 C CA . LYS A 1 254 ? -8.520 -3.907 18.374 1.00 74.12 254 LYS A CA 1
ATOM 1982 C C . LYS A 1 254 ? -7.147 -4.559 18.498 1.00 74.12 254 LYS A C 1
ATOM 1984 O O . LYS A 1 254 ? -6.472 -4.389 19.505 1.00 74.12 254 LYS A O 1
ATOM 1989 N N . SER A 1 255 ? -6.728 -5.307 17.481 1.00 73.06 255 SER A N 1
ATOM 1990 C CA . SER A 1 255 ? -5.483 -6.093 17.489 1.00 73.06 255 SER A CA 1
ATOM 1991 C C . SER A 1 255 ? -4.224 -5.278 17.187 1.00 73.06 255 SER A C 1
ATOM 1993 O O . SER A 1 255 ? -3.107 -5.782 17.326 1.00 73.06 255 SER A O 1
ATOM 1995 N N . PHE A 1 256 ? -4.390 -4.046 16.699 1.00 71.81 256 PHE A N 1
ATOM 1996 C CA . PHE A 1 256 ? -3.299 -3.214 16.188 1.00 71.81 256 PHE A CA 1
ATOM 1997 C C . PHE A 1 256 ? -2.939 -2.013 17.041 1.00 71.81 256 PHE A C 1
ATOM 1999 O O . PHE A 1 256 ? -1.878 -1.414 16.847 1.00 71.81 256 PHE A O 1
ATOM 2006 N N . THR A 1 257 ? -3.774 -1.680 18.013 1.00 64.31 257 THR A N 1
ATOM 2007 C CA . THR A 1 257 ? -3.371 -0.782 19.086 1.00 64.31 257 THR A CA 1
ATOM 2008 C C . THR A 1 257 ? -2.395 -1.535 19.993 1.00 64.31 257 THR A C 1
ATOM 2010 O O . THR A 1 257 ? -2.401 -2.763 20.052 1.00 64.31 257 THR A O 1
ATOM 2013 N N . ALA A 1 258 ? -1.504 -0.827 20.689 1.00 50.31 258 ALA A N 1
ATOM 2014 C CA . ALA A 1 258 ? -0.597 -1.444 21.668 1.00 50.31 258 ALA A CA 1
ATOM 2015 C C . ALA A 1 258 ? -1.343 -1.960 22.922 1.00 50.31 258 ALA A C 1
ATOM 2017 O O . ALA A 1 258 ? -0.745 -2.146 23.980 1.00 50.31 258 ALA A O 1
ATOM 2018 N N . GLU A 1 259 ? -2.661 -2.132 22.833 1.00 50.66 259 GLU A N 1
ATOM 2019 C CA . GLU A 1 259 ? -3.503 -2.540 23.937 1.00 50.66 259 GLU A CA 1
ATOM 2020 C C . GLU A 1 259 ? -3.537 -4.069 24.024 1.00 50.66 259 GLU A C 1
ATOM 2022 O O . GLU A 1 259 ? -3.875 -4.738 23.046 1.00 50.66 259 GLU A O 1
ATOM 2027 N N . PRO A 1 260 ? -3.222 -4.659 25.187 1.00 41.47 260 PRO A N 1
ATOM 2028 C CA . PRO A 1 260 ? -3.601 -6.035 25.451 1.00 41.47 260 PRO A CA 1
ATOM 2029 C C . PRO A 1 260 ? -5.124 -6.164 25.349 1.00 41.47 260 PRO A C 1
ATOM 2031 O O . PRO A 1 260 ? -5.856 -5.286 25.812 1.00 41.47 260 PRO A O 1
ATOM 2034 N N . TYR A 1 261 ? -5.598 -7.289 24.810 1.00 37.62 261 TYR A N 1
ATOM 2035 C CA . TYR A 1 261 ? -6.993 -7.695 24.939 1.00 37.62 261 TYR A CA 1
ATOM 2036 C C . TYR A 1 261 ? -7.313 -7.908 26.419 1.00 37.62 261 TYR A C 1
ATOM 2038 O O . TYR A 1 261 ? -7.075 -8.978 26.975 1.00 37.62 261 TYR A O 1
ATOM 2046 N N . LEU A 1 262 ? -7.820 -6.874 27.081 1.00 41.59 262 LEU A N 1
ATOM 2047 C CA . LEU A 1 262 ? -8.470 -7.025 28.369 1.00 41.59 262 LEU A CA 1
ATOM 2048 C C . LEU A 1 262 ? -9.953 -7.163 28.064 1.00 41.59 262 LEU A C 1
ATOM 2050 O O . LEU A 1 262 ? -10.612 -6.195 27.685 1.00 41.59 262 LEU A O 1
ATOM 2054 N N . VAL A 1 263 ? -10.424 -8.411 28.160 1.00 41.94 263 VAL A N 1
ATOM 2055 C CA . VAL A 1 263 ? -11.835 -8.812 28.124 1.00 41.94 263 VAL A CA 1
ATOM 2056 C C . VAL A 1 263 ? -12.671 -7.726 28.783 1.00 41.94 263 VAL A C 1
ATOM 2058 O O . VAL A 1 263 ? -12.282 -7.228 29.838 1.00 41.94 263 VAL A O 1
ATOM 2061 N N . SER A 1 264 ? -13.792 -7.376 28.146 1.00 44.38 264 SER A N 1
ATOM 2062 C CA . SER A 1 264 ? -14.857 -6.533 28.690 1.00 44.38 264 SER A CA 1
ATOM 2063 C C . SER A 1 264 ? -15.104 -6.852 30.171 1.00 44.38 264 SER A C 1
ATOM 2065 O O . SER A 1 264 ? -15.892 -7.722 30.530 1.00 44.38 264 SER A O 1
ATOM 2067 N N . ALA A 1 265 ? -14.376 -6.166 31.045 1.00 55.00 265 ALA A N 1
ATOM 2068 C CA . ALA A 1 265 ? -14.712 -6.046 32.442 1.00 55.00 265 ALA A CA 1
ATOM 2069 C C . ALA A 1 265 ? -15.696 -4.885 32.538 1.00 55.00 265 ALA A C 1
ATOM 2071 O O . ALA A 1 265 ? -15.674 -3.970 31.703 1.00 55.00 265 ALA A O 1
ATOM 2072 N N . ALA A 1 266 ? -16.577 -4.943 33.533 1.00 68.06 266 ALA A N 1
ATOM 2073 C CA . ALA A 1 266 ? -17.520 -3.874 33.820 1.00 68.06 266 ALA A CA 1
ATOM 2074 C C . ALA A 1 266 ? -16.818 -2.507 33.720 1.00 68.06 266 ALA A C 1
ATOM 2076 O O . ALA A 1 266 ? -15.745 -2.324 34.286 1.00 68.06 266 ALA A O 1
ATOM 2077 N N . LYS A 1 267 ? -17.398 -1.546 32.982 1.00 75.69 267 LYS A N 1
ATOM 2078 C CA . LYS A 1 267 ? -16.843 -0.179 32.926 1.00 75.69 267 LYS A CA 1
ATOM 2079 C C . LYS A 1 267 ? -16.820 0.450 34.321 1.00 75.69 267 LYS A C 1
ATOM 2081 O O . LYS A 1 267 ? -15.913 1.212 34.623 1.00 75.69 267 LYS A O 1
ATOM 2086 N N . ILE A 1 268 ? -17.804 0.115 35.157 1.00 81.75 268 ILE A N 1
ATOM 2087 C CA . ILE A 1 268 ? -17.880 0.539 36.555 1.00 81.75 268 ILE A CA 1
ATOM 2088 C C . ILE A 1 268 ? -17.199 -0.521 37.422 1.00 81.75 268 ILE A C 1
ATOM 2090 O O . ILE A 1 268 ? -17.671 -1.657 37.485 1.00 81.75 268 ILE A O 1
ATOM 2094 N N . VAL A 1 269 ? -16.108 -0.146 38.082 1.00 81.12 269 VAL A N 1
ATOM 2095 C CA . VAL A 1 269 ? -15.321 -1.009 38.976 1.00 81.12 269 VAL A CA 1
ATOM 2096 C C . VAL A 1 269 ? -15.020 -0.284 40.288 1.00 81.12 269 VAL A C 1
ATOM 2098 O O . VAL A 1 269 ? -15.309 0.901 40.437 1.00 81.12 269 VAL A O 1
ATOM 2101 N N . THR A 1 270 ? -14.417 -0.989 41.242 1.00 84.88 270 THR A N 1
ATOM 2102 C CA . THR A 1 270 ? -13.945 -0.382 42.492 1.00 84.88 270 THR A CA 1
ATOM 2103 C C . THR A 1 270 ? -12.684 0.458 42.263 1.00 84.88 270 THR A C 1
ATOM 2105 O O . THR A 1 270 ? -11.911 0.213 41.331 1.00 84.88 270 THR A O 1
ATOM 2108 N N . ALA A 1 271 ? -12.420 1.417 43.155 1.00 84.19 271 ALA A N 1
ATOM 2109 C CA . ALA A 1 271 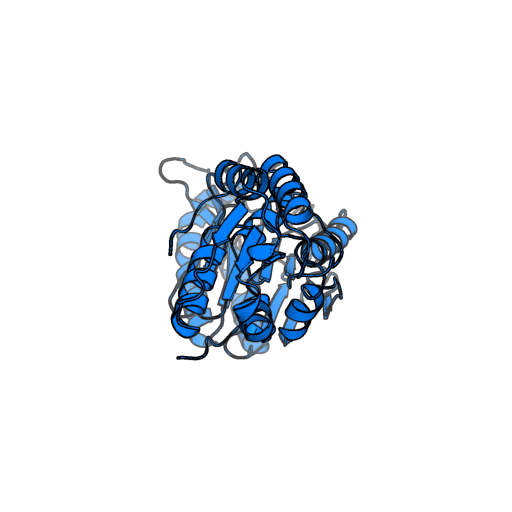? -11.213 2.246 43.089 1.00 84.19 271 ALA A CA 1
ATOM 2110 C C . ALA A 1 271 ? -9.910 1.416 43.094 1.00 84.19 271 ALA A C 1
ATOM 2112 O O . ALA A 1 271 ? -8.994 1.710 42.330 1.00 84.19 271 ALA A O 1
ATOM 2113 N N . GLU A 1 272 ? -9.831 0.343 43.892 1.00 85.75 272 GLU A N 1
ATOM 2114 C CA . GLU A 1 272 ? -8.654 -0.544 43.910 1.00 85.75 272 GLU A CA 1
ATOM 2115 C C . GLU A 1 272 ? -8.459 -1.283 42.582 1.00 85.75 272 GLU A C 1
ATOM 2117 O O . GLU A 1 272 ? -7.331 -1.386 42.102 1.00 85.75 272 GLU A O 1
ATOM 2122 N N . SER A 1 273 ? -9.544 -1.731 41.940 1.00 83.44 273 SER A N 1
ATOM 2123 C CA . SER A 1 273 ? -9.454 -2.352 40.614 1.00 83.44 273 SER A CA 1
ATOM 2124 C C . SER A 1 273 ? -8.909 -1.367 39.577 1.00 83.44 273 SER A C 1
ATOM 2126 O O . SER A 1 273 ? -8.082 -1.748 38.753 1.00 83.44 273 SER A O 1
ATOM 2128 N N . CYS A 1 274 ? -9.309 -0.091 39.642 1.00 87.19 274 CYS A N 1
ATOM 2129 C CA . CYS A 1 274 ? -8.745 0.959 38.789 1.00 87.19 274 CYS A CA 1
ATOM 2130 C C . CYS A 1 274 ? -7.251 1.171 39.033 1.00 87.19 274 CYS A C 1
ATOM 2132 O O . CYS A 1 274 ? -6.506 1.354 38.074 1.00 87.19 274 CYS A O 1
ATOM 2134 N N . VAL A 1 275 ? -6.805 1.149 40.295 1.00 87.12 275 VAL A N 1
ATOM 2135 C CA . VAL A 1 275 ? -5.380 1.275 40.637 1.00 87.12 275 VAL A CA 1
ATOM 2136 C C . VAL A 1 275 ? -4.595 0.108 40.043 1.00 87.12 275 VAL A C 1
ATOM 2138 O O . VAL A 1 275 ? 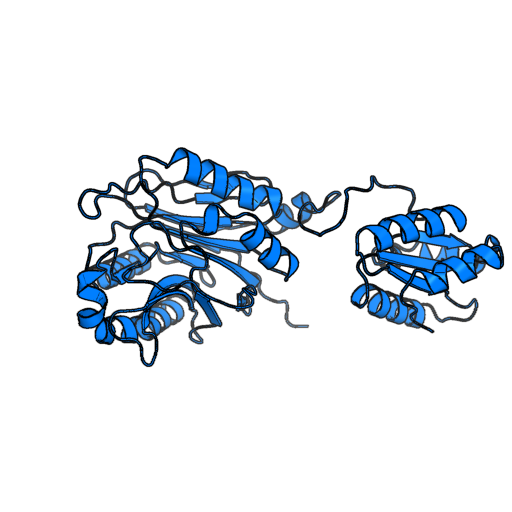-3.588 0.342 39.381 1.00 87.12 275 VAL A O 1
ATOM 2141 N N . THR A 1 276 ? -5.059 -1.131 40.229 1.00 84.12 276 THR A N 1
ATOM 2142 C CA . THR A 1 276 ? -4.399 -2.321 39.666 1.00 84.12 276 THR A CA 1
ATOM 2143 C C . THR A 1 276 ? -4.324 -2.254 38.138 1.00 84.12 276 THR A C 1
ATOM 2145 O O . THR A 1 276 ? -3.243 -2.434 37.573 1.00 84.12 276 THR A O 1
ATOM 2148 N N . ASP A 1 277 ? -5.431 -1.911 37.471 1.00 82.50 277 ASP A N 1
ATOM 2149 C CA . ASP A 1 277 ? -5.477 -1.759 36.013 1.00 82.50 277 ASP A CA 1
ATOM 2150 C C . ASP A 1 277 ? -4.518 -0.656 35.532 1.00 82.50 277 ASP A C 1
ATOM 2152 O O . ASP A 1 277 ? -3.762 -0.855 34.580 1.00 82.50 277 ASP A O 1
ATOM 2156 N N . ALA A 1 278 ? -4.515 0.504 36.198 1.00 84.44 278 ALA A N 1
ATOM 2157 C CA . ALA A 1 278 ? -3.635 1.621 35.867 1.00 84.44 278 ALA A CA 1
ATOM 2158 C C . ALA A 1 278 ? -2.153 1.250 36.037 1.00 84.44 278 ALA A C 1
ATOM 2160 O O . ALA A 1 278 ? -1.346 1.568 35.165 1.00 84.44 278 ALA A O 1
ATOM 2161 N N . GLN A 1 279 ? -1.793 0.534 37.108 1.00 82.81 279 GLN A N 1
ATOM 2162 C CA . GLN A 1 279 ? -0.427 0.050 37.341 1.00 82.81 279 GLN A CA 1
ATOM 2163 C C . GLN A 1 279 ? 0.024 -0.918 36.250 1.00 82.81 279 GLN A C 1
ATOM 2165 O O . GLN A 1 279 ? 1.116 -0.763 35.702 1.00 82.81 279 GLN A O 1
ATOM 2170 N N . GLN A 1 280 ? -0.817 -1.897 35.909 1.00 76.12 280 GLN A N 1
ATOM 2171 C CA . GLN A 1 280 ? -0.501 -2.871 34.868 1.00 76.12 280 GLN A CA 1
ATOM 2172 C C . GLN A 1 280 ? -0.299 -2.182 33.514 1.00 76.12 280 GLN A C 1
ATOM 2174 O O . GLN A 1 280 ? 0.650 -2.493 32.794 1.00 76.12 280 GLN A O 1
ATOM 2179 N N . ARG A 1 281 ? -1.164 -1.217 33.186 1.00 78.62 281 ARG A N 1
ATOM 2180 C CA . ARG A 1 281 ? -1.122 -0.471 31.924 1.00 78.62 281 ARG A CA 1
ATOM 2181 C C . ARG A 1 281 ? 0.071 0.473 31.829 1.00 78.62 281 ARG A C 1
ATOM 2183 O O . ARG A 1 281 ? 0.768 0.469 30.815 1.00 78.62 281 ARG A O 1
ATOM 2190 N N . ALA A 1 282 ? 0.367 1.215 32.891 1.00 73.81 282 ALA A N 1
ATOM 2191 C CA . ALA A 1 282 ? 1.577 2.027 32.961 1.00 73.81 282 ALA A CA 1
ATOM 2192 C C . ALA A 1 282 ? 2.843 1.155 32.858 1.00 73.81 282 ALA A C 1
ATOM 2194 O O . ALA A 1 282 ? 3.778 1.506 32.140 1.00 73.81 282 ALA A O 1
ATOM 2195 N N . GLY A 1 283 ? 2.848 -0.024 33.493 1.00 65.12 283 GLY A N 1
ATOM 2196 C CA . GLY A 1 283 ? 3.961 -0.978 33.457 1.00 65.12 283 GLY A CA 1
ATOM 2197 C C . GLY A 1 283 ? 4.282 -1.540 32.066 1.00 65.12 283 GLY A C 1
ATOM 2198 O O . GLY A 1 283 ? 5.429 -1.902 31.810 1.00 65.12 283 GLY A O 1
ATOM 2199 N N . ILE A 1 284 ? 3.308 -1.567 31.150 1.00 68.94 284 ILE A N 1
ATOM 2200 C CA . ILE A 1 284 ? 3.509 -1.944 29.737 1.00 68.94 284 ILE A CA 1
ATOM 2201 C C . ILE A 1 284 ? 3.708 -0.731 28.808 1.00 68.94 284 ILE A C 1
ATOM 2203 O O . ILE A 1 284 ? 3.717 -0.885 27.588 1.00 68.94 284 ILE A O 1
ATOM 2207 N N . GLY A 1 285 ? 3.877 0.471 29.368 1.00 64.19 285 GLY A N 1
ATOM 2208 C CA . GLY A 1 285 ? 4.202 1.694 28.629 1.00 64.19 285 GLY A CA 1
ATOM 2209 C C . GLY A 1 285 ? 3.008 2.496 28.102 1.00 64.19 285 GLY A C 1
ATOM 2210 O O . GLY A 1 285 ? 3.215 3.384 27.276 1.00 64.19 285 GLY A O 1
ATOM 2211 N N . GLN A 1 286 ? 1.776 2.221 28.547 1.00 69.81 286 GLN A N 1
ATOM 2212 C CA . GLN A 1 286 ? 0.612 3.035 28.175 1.00 69.81 286 GLN A CA 1
ATOM 2213 C C . GLN A 1 286 ? 0.578 4.359 28.938 1.00 69.81 286 GLN A C 1
ATOM 2215 O O . GLN A 1 286 ? 0.873 4.419 30.134 1.00 69.81 286 GLN A O 1
ATOM 2220 N N . ARG A 1 287 ? 0.130 5.423 28.266 1.00 80.44 287 ARG A N 1
ATOM 2221 C CA . ARG A 1 287 ? -0.167 6.707 28.908 1.00 80.44 287 ARG A CA 1
ATOM 2222 C C . ARG A 1 287 ? -1.532 6.619 29.573 1.00 80.44 287 ARG A C 1
ATOM 2224 O O . ARG A 1 287 ? -2.563 6.763 28.917 1.00 80.44 287 ARG A O 1
ATOM 2231 N N . VAL A 1 288 ? -1.538 6.368 30.87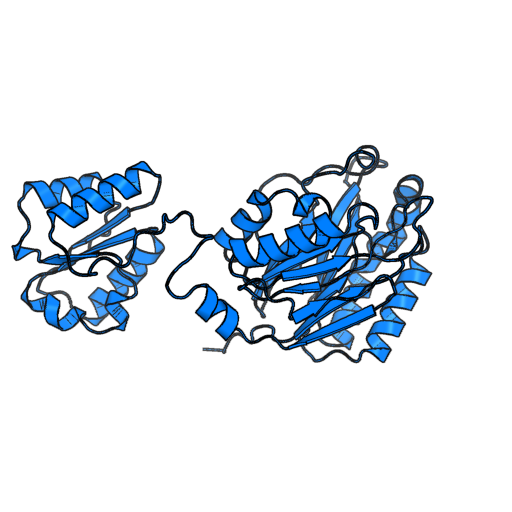5 1.00 85.31 288 VAL A N 1
ATOM 2232 C CA . VAL A 1 288 ? -2.770 6.335 31.664 1.00 85.31 288 VAL A CA 1
ATOM 2233 C C . VAL A 1 288 ? -3.136 7.752 32.089 1.00 85.31 288 VAL A C 1
ATOM 2235 O O . VAL A 1 288 ? -2.284 8.481 32.587 1.00 85.31 288 VAL A O 1
ATOM 2238 N N . VAL A 1 289 ? -4.388 8.156 31.894 1.00 88.38 289 VAL A N 1
ATOM 2239 C CA . VAL A 1 289 ? -4.924 9.461 32.289 1.00 88.38 289 VAL A CA 1
ATOM 2240 C C . VAL A 1 289 ? -5.982 9.254 33.360 1.00 88.38 289 VAL A C 1
ATOM 2242 O O . VAL A 1 289 ? -6.865 8.410 33.212 1.00 88.38 289 VAL A O 1
ATOM 2245 N N . TYR A 1 290 ? -5.903 10.038 34.432 1.00 90.62 290 TYR A N 1
ATOM 2246 C CA . TYR A 1 290 ? -6.900 10.040 35.496 1.00 90.62 290 TYR A CA 1
ATOM 2247 C C . TYR A 1 290 ? -7.608 11.392 35.551 1.00 90.62 290 TYR A C 1
ATOM 2249 O O . TYR A 1 290 ? -6.965 12.444 35.630 1.00 90.62 290 TYR A O 1
ATOM 2257 N N . VAL A 1 291 ? -8.940 11.347 35.531 1.00 89.12 291 VAL A N 1
ATOM 2258 C CA . VAL A 1 291 ? -9.820 12.503 35.707 1.00 89.12 291 VAL A CA 1
ATOM 2259 C C . VAL A 1 291 ? -10.705 12.261 36.921 1.00 89.12 291 VAL A C 1
ATOM 2261 O O . VAL A 1 291 ? -11.415 11.262 36.992 1.00 89.12 291 VAL A O 1
ATOM 2264 N N . ALA A 1 292 ? -10.697 13.205 37.858 1.00 87.75 292 ALA A N 1
ATOM 2265 C CA . ALA A 1 292 ? -11.662 13.263 38.948 1.00 87.75 292 ALA A CA 1
ATOM 2266 C C . ALA A 1 292 ? -12.646 14.400 38.657 1.00 87.75 292 ALA A C 1
ATOM 2268 O O . ALA A 1 292 ? -12.229 15.554 38.563 1.00 87.75 292 ALA A O 1
ATOM 2269 N N . LEU A 1 293 ? -13.932 14.088 38.493 1.00 85.00 293 LEU A N 1
ATOM 2270 C CA . LEU A 1 293 ? -14.960 15.108 38.290 1.00 85.00 293 LEU A CA 1
ATOM 2271 C C . LEU A 1 293 ? -15.505 15.606 39.631 1.00 85.00 293 LEU A C 1
ATOM 2273 O O . LEU A 1 293 ? -15.837 14.819 40.516 1.00 85.00 293 LEU A O 1
ATOM 2277 N N . ASP A 1 294 ? -15.639 16.923 39.768 1.00 79.25 294 ASP A N 1
ATOM 2278 C CA . ASP A 1 294 ? -16.300 17.542 40.918 1.00 79.25 294 ASP A CA 1
ATOM 2279 C C . ASP A 1 294 ? -17.823 17.295 40.870 1.00 79.25 294 ASP A C 1
ATOM 2281 O O . ASP A 1 294 ? -18.418 17.177 39.798 1.00 79.25 294 ASP A O 1
ATOM 2285 N N . ARG A 1 295 ? -18.483 17.276 42.035 1.00 75.31 295 ARG A N 1
ATOM 2286 C CA . ARG A 1 295 ? -19.952 17.239 42.169 1.00 75.31 295 ARG A CA 1
ATOM 2287 C C . ARG A 1 295 ? -20.657 18.373 41.429 1.00 75.31 295 ARG A C 1
ATOM 2289 O O . ARG A 1 295 ? -21.800 18.184 41.025 1.00 75.31 295 ARG A O 1
ATOM 2296 N N . ASN A 1 296 ? -19.998 19.517 41.266 1.00 77.94 296 ASN A N 1
ATOM 2297 C CA . ASN A 1 296 ? -20.590 20.729 40.699 1.00 77.94 296 ASN A CA 1
ATOM 2298 C C . ASN A 1 296 ? -20.261 20.949 39.213 1.00 77.94 296 ASN A C 1
ATOM 2300 O O . ASN A 1 296 ? -20.608 21.997 38.665 1.00 77.94 296 ASN A O 1
ATOM 2304 N N . VAL A 1 297 ? -19.583 20.007 38.547 1.00 78.38 297 VAL A N 1
ATOM 2305 C CA . VAL A 1 297 ? -19.248 20.169 37.127 1.00 78.38 297 VAL A CA 1
ATOM 2306 C C . VAL A 1 297 ? -20.509 20.088 36.259 1.00 78.38 297 VAL A C 1
ATOM 2308 O O . VAL A 1 297 ? -21.315 19.165 36.379 1.00 78.38 297 VAL A O 1
ATOM 2311 N N . ALA A 1 298 ? -20.687 21.053 35.356 1.00 81.69 298 ALA A N 1
ATOM 2312 C CA . ALA A 1 298 ? -21.755 20.992 34.363 1.00 81.69 298 ALA A CA 1
ATOM 2313 C C . ALA A 1 298 ? -21.508 19.832 33.383 1.00 81.69 298 ALA A C 1
ATOM 2315 O O . ALA A 1 298 ? -20.370 19.584 32.987 1.00 81.69 298 ALA A O 1
ATOM 2316 N N . PHE A 1 299 ? -22.569 19.153 32.940 1.00 76.25 299 PHE A N 1
ATOM 2317 C CA . PHE A 1 299 ? -22.454 17.984 32.058 1.00 76.25 299 PHE A CA 1
ATOM 2318 C C . PHE A 1 299 ? -21.705 18.282 30.747 1.00 76.25 299 PHE A C 1
ATOM 2320 O O . PHE A 1 299 ? -20.822 17.523 30.361 1.00 76.25 299 PHE A O 1
ATOM 2327 N N . SER A 1 300 ? -21.987 19.419 30.100 1.00 78.00 300 SER A N 1
ATOM 2328 C CA . SER A 1 300 ? -21.268 19.854 28.892 1.00 78.00 300 SER A CA 1
ATOM 2329 C C . SER A 1 300 ? -19.769 20.027 29.143 1.00 78.00 300 SER A C 1
ATOM 2331 O O . SER A 1 300 ? -18.946 19.574 28.353 1.00 78.00 300 SER A O 1
ATOM 2333 N N . ARG A 1 301 ? -19.408 20.609 30.290 1.00 82.75 301 ARG A N 1
ATOM 2334 C CA . ARG A 1 301 ? -18.014 20.793 30.691 1.00 82.75 301 ARG A CA 1
ATOM 2335 C C . ARG A 1 301 ? -17.329 19.467 31.020 1.00 82.75 301 ARG A C 1
ATOM 2337 O O . ARG A 1 301 ? -16.156 19.300 30.704 1.00 82.75 301 ARG A O 1
ATOM 2344 N N . ALA A 1 302 ? -18.049 18.521 31.622 1.00 80.75 302 ALA A N 1
ATOM 2345 C CA . ALA A 1 302 ? -17.537 17.176 31.861 1.00 80.75 302 ALA A CA 1
ATOM 2346 C C . ALA A 1 302 ? -17.171 16.479 30.543 1.00 80.75 302 ALA A C 1
ATOM 2348 O O . ALA A 1 302 ? -16.091 15.905 30.457 1.00 80.75 302 ALA A O 1
ATOM 2349 N N . ILE A 1 303 ? -18.009 16.590 29.503 1.00 79.94 303 ILE A N 1
ATOM 2350 C CA . ILE A 1 303 ? -17.709 16.031 28.173 1.00 79.94 303 ILE A CA 1
ATOM 2351 C C . ILE A 1 303 ? -16.415 16.627 27.611 1.00 79.94 303 ILE A C 1
ATOM 2353 O O . ILE A 1 303 ? -15.518 15.872 27.250 1.00 79.94 303 ILE A O 1
ATOM 2357 N N . GLU A 1 304 ? -16.270 17.954 27.609 1.00 80.69 304 GLU A N 1
ATOM 2358 C CA . GLU A 1 304 ? -15.056 18.617 27.102 1.00 80.69 304 GLU A CA 1
ATOM 2359 C C . GLU A 1 304 ? -13.782 18.151 27.828 1.00 80.69 304 GLU A C 1
ATOM 2361 O O . GLU A 1 304 ? -12.736 17.930 27.206 1.00 80.69 304 GLU A O 1
ATOM 2366 N N . ILE A 1 305 ? -13.860 17.992 29.155 1.00 82.81 305 ILE A N 1
ATOM 2367 C CA . ILE A 1 305 ? -12.749 17.493 29.975 1.00 82.81 305 ILE A CA 1
ATOM 2368 C C . ILE A 1 305 ? -12.400 16.057 29.573 1.00 82.81 305 ILE A C 1
ATOM 2370 O O . ILE A 1 305 ? -11.222 15.748 29.396 1.00 82.81 305 ILE A O 1
ATOM 2374 N N . LEU A 1 306 ? -13.402 15.191 29.402 1.00 82.75 306 LEU A N 1
ATOM 2375 C CA . LEU A 1 306 ? -13.201 13.790 29.030 1.00 82.75 306 LEU A CA 1
ATOM 2376 C C . LEU A 1 306 ? -12.648 13.641 27.607 1.00 82.75 306 LEU A C 1
ATOM 2378 O O . LEU A 1 306 ? -11.721 12.861 27.398 1.00 82.75 306 LEU A O 1
ATOM 2382 N N . GLU A 1 307 ? -13.138 14.423 26.645 1.00 79.62 307 GLU A N 1
ATOM 2383 C CA . GLU A 1 307 ? -12.605 14.453 25.277 1.00 79.62 307 GLU A CA 1
ATOM 2384 C C . GLU A 1 307 ? -11.137 14.895 25.262 1.00 79.62 307 GLU A C 1
ATOM 2386 O O . GLU A 1 307 ? -10.289 14.250 24.640 1.00 79.62 307 GLU A O 1
ATOM 2391 N N . THR A 1 308 ? -10.813 15.949 26.016 1.00 80.19 308 THR A N 1
ATOM 2392 C CA . THR A 1 308 ? -9.431 16.427 26.170 1.00 80.19 308 THR A CA 1
ATOM 2393 C C . THR A 1 308 ? -8.549 15.371 26.836 1.00 80.19 308 THR A C 1
ATOM 2395 O O . THR A 1 308 ? -7.408 15.156 26.424 1.00 80.19 308 THR A O 1
ATOM 2398 N N . ALA A 1 309 ? -9.059 14.696 27.866 1.00 81.06 309 ALA A N 1
ATOM 2399 C CA . ALA A 1 309 ? -8.336 13.655 28.584 1.00 81.06 309 ALA A CA 1
ATOM 2400 C C . ALA A 1 309 ? -8.067 12.430 27.702 1.00 81.06 309 ALA A C 1
ATOM 2402 O O . ALA A 1 309 ? -6.943 11.925 27.691 1.00 81.06 309 ALA A O 1
ATOM 2403 N N . ARG A 1 310 ? -9.046 12.007 26.894 1.00 81.44 310 ARG A N 1
ATOM 2404 C CA . ARG A 1 310 ? -8.890 10.883 25.964 1.00 81.44 310 ARG A CA 1
ATOM 2405 C C . ARG A 1 310 ? -7.841 11.152 24.887 1.00 81.44 310 ARG A C 1
ATOM 2407 O O . ARG A 1 310 ? -7.135 10.237 24.489 1.00 81.44 310 ARG A O 1
ATOM 2414 N N . GLN A 1 311 ? -7.681 12.397 24.441 1.00 76.94 311 GLN A N 1
ATOM 2415 C CA . GLN A 1 311 ? -6.625 12.757 23.484 1.00 76.94 311 GLN A CA 1
ATOM 2416 C C . GLN A 1 311 ? -5.209 12.680 24.083 1.00 76.94 311 GLN A C 1
ATOM 2418 O O . GLN A 1 311 ? -4.224 12.593 23.347 1.00 76.94 311 GLN A O 1
ATOM 2423 N N . ARG A 1 312 ? -5.081 12.719 25.415 1.00 78.62 312 ARG A N 1
ATOM 2424 C CA . ARG A 1 312 ? -3.787 12.743 26.117 1.00 78.62 312 ARG A CA 1
ATOM 2425 C C . ARG A 1 312 ? -3.265 11.362 26.504 1.00 78.62 312 ARG A C 1
ATOM 2427 O O . ARG A 1 312 ? -2.082 11.253 26.828 1.00 78.62 312 ARG A O 1
ATOM 2434 N N . GLY A 1 313 ? -4.107 10.332 26.467 1.00 76.69 313 GLY A N 1
ATOM 2435 C CA . GLY A 1 313 ? -3.767 9.008 26.971 1.00 76.69 313 GLY A CA 1
ATOM 2436 C C . GLY A 1 313 ? -4.377 7.865 26.186 1.00 76.69 313 GLY A C 1
ATOM 2437 O O . GLY A 1 313 ? -5.336 8.026 25.440 1.00 76.69 313 GLY A O 1
ATOM 2438 N N . ASP A 1 314 ? -3.800 6.694 26.399 1.00 74.06 314 ASP A N 1
ATOM 2439 C CA . ASP A 1 314 ? -4.232 5.439 25.792 1.00 74.06 314 ASP A CA 1
ATOM 2440 C C . ASP A 1 314 ? -5.271 4.728 26.688 1.00 74.06 314 ASP A C 1
ATOM 2442 O O . ASP A 1 314 ? -6.018 3.879 26.213 1.00 74.06 314 ASP A O 1
ATOM 2446 N N . TYR A 1 315 ? -5.346 5.103 27.975 1.00 82.25 315 TYR A N 1
ATOM 2447 C CA . TYR A 1 315 ? -6.312 4.593 28.954 1.00 82.25 315 TYR A CA 1
ATOM 2448 C C . TYR A 1 315 ? -6.819 5.717 29.862 1.00 82.25 315 TYR A C 1
ATOM 2450 O O . TYR A 1 315 ? -6.013 6.408 30.483 1.00 82.25 315 TYR A O 1
ATOM 2458 N N . LEU A 1 316 ? -8.135 5.893 29.962 1.00 88.06 316 LEU A N 1
ATOM 2459 C CA . LEU A 1 316 ? -8.795 6.927 30.750 1.00 88.06 316 LEU A CA 1
ATOM 2460 C C . LEU A 1 316 ? -9.562 6.315 31.928 1.00 88.06 316 LEU A C 1
ATOM 2462 O O . LEU A 1 316 ? -10.536 5.577 31.753 1.00 88.06 316 LEU A O 1
ATOM 2466 N N . VAL A 1 317 ? -9.134 6.686 33.133 1.00 88.88 317 VAL A N 1
ATOM 2467 C CA . VAL A 1 317 ? -9.791 6.366 34.401 1.00 88.88 317 VAL A CA 1
ATOM 2468 C C . VAL A 1 317 ? -10.562 7.591 34.886 1.00 88.88 317 VAL A C 1
ATOM 2470 O O . VAL A 1 317 ? -10.006 8.685 34.999 1.00 88.88 317 VAL A O 1
ATOM 2473 N N . LEU A 1 318 ? -11.834 7.398 35.215 1.00 88.44 318 LEU A N 1
ATOM 2474 C CA . LEU A 1 318 ? -12.746 8.442 35.655 1.00 88.44 318 LEU A CA 1
ATOM 2475 C C . LEU A 1 318 ? -13.248 8.178 37.079 1.00 88.44 318 LEU A C 1
ATOM 2477 O O . LEU A 1 318 ? -13.954 7.204 37.341 1.00 88.44 318 LEU A O 1
ATOM 2481 N N . GLY A 1 319 ? -12.933 9.089 37.993 1.00 88.00 319 GLY A N 1
ATOM 2482 C CA . GLY A 1 319 ? -13.552 9.158 39.311 1.00 88.00 319 GLY A CA 1
ATOM 2483 C C . GLY A 1 319 ? -14.762 10.085 39.279 1.00 88.00 319 GLY A C 1
ATOM 2484 O O . GLY A 1 319 ? -14.624 11.267 38.955 1.00 88.00 319 GLY A O 1
ATOM 2485 N N . VAL A 1 320 ? -15.942 9.571 39.633 1.00 84.94 320 VAL A N 1
ATOM 2486 C CA . VAL A 1 320 ? -17.189 10.356 39.668 1.00 84.94 320 VAL A CA 1
ATOM 2487 C C . VAL A 1 320 ? -17.874 10.295 41.029 1.00 84.94 320 VAL A C 1
ATOM 2489 O O . VAL A 1 320 ? -17.924 9.239 41.654 1.00 84.94 320 VAL A O 1
ATOM 2492 N N . PRO A 1 321 ? -18.460 11.395 41.520 1.00 79.56 321 PRO A N 1
ATOM 2493 C CA . PRO A 1 321 ? -19.348 11.348 42.671 1.00 79.56 321 PRO A CA 1
ATOM 2494 C C . PRO A 1 321 ? -20.537 10.418 42.413 1.00 79.56 321 PRO A C 1
ATOM 2496 O O . PRO A 1 321 ? -21.048 10.341 41.292 1.00 79.56 321 PRO A O 1
ATOM 2499 N N . SER A 1 322 ? -21.047 9.772 43.464 1.00 69.75 322 SER A N 1
ATOM 2500 C CA . SER A 1 322 ? -22.201 8.866 43.368 1.00 69.75 322 SER A CA 1
ATOM 2501 C C . SER A 1 322 ? -23.423 9.539 42.724 1.00 69.75 322 SER A C 1
ATOM 2503 O O . SER A 1 322 ? -24.136 8.911 41.953 1.00 69.75 322 SER A O 1
ATOM 2505 N N . SER A 1 323 ? -23.607 10.845 42.951 1.00 68.75 323 SER A N 1
ATOM 2506 C CA . SER A 1 323 ? -24.682 11.653 42.358 1.00 68.75 323 SER A CA 1
ATOM 2507 C C . SER A 1 323 ? -24.567 11.857 40.842 1.00 68.75 323 SER A C 1
ATOM 2509 O O . SER A 1 323 ? -25.569 12.140 40.195 1.00 68.75 323 SER A O 1
ATOM 2511 N N . LEU A 1 324 ? -23.365 11.735 40.270 1.00 69.81 324 LEU A N 1
ATOM 2512 C CA . LEU A 1 324 ? -23.106 11.874 38.830 1.00 69.81 324 LEU A CA 1
ATOM 2513 C C . LEU A 1 324 ? -22.964 10.522 38.126 1.00 69.81 324 LEU A C 1
ATOM 2515 O O . LEU A 1 324 ? -22.976 10.468 36.898 1.00 69.81 324 LEU A O 1
ATOM 2519 N N . THR A 1 325 ? -22.867 9.429 38.888 1.00 66.50 325 THR A N 1
ATOM 2520 C CA . THR A 1 325 ? -22.696 8.081 38.335 1.00 66.50 325 THR A CA 1
ATOM 2521 C C . THR A 1 325 ? -23.893 7.686 37.469 1.00 66.50 325 THR A C 1
ATOM 2523 O O . THR A 1 325 ? -23.701 7.132 36.394 1.00 66.50 325 THR A O 1
ATOM 2526 N N . ASP A 1 326 ? -25.120 8.027 37.874 1.00 64.88 326 ASP A N 1
ATOM 2527 C CA . ASP A 1 326 ? -26.323 7.742 37.080 1.00 64.88 326 ASP A CA 1
ATOM 2528 C C . ASP A 1 326 ? -26.474 8.655 35.855 1.00 64.88 326 ASP A C 1
ATOM 2530 O O . ASP A 1 326 ? -26.955 8.217 34.814 1.00 64.88 326 ASP A O 1
ATOM 2534 N N . LEU A 1 327 ? -26.000 9.901 35.944 1.00 64.94 327 LEU A N 1
ATOM 2535 C CA . LEU A 1 327 ? -26.017 10.869 34.843 1.00 64.94 327 LEU A CA 1
ATOM 2536 C C . LEU A 1 327 ? -25.046 10.464 33.718 1.00 64.94 327 LEU A C 1
ATOM 2538 O O . LEU A 1 327 ? -25.351 10.563 32.526 1.00 64.94 327 LEU A O 1
ATOM 2542 N N . LEU A 1 328 ? -23.869 9.973 34.110 1.00 63.19 328 LEU A N 1
ATOM 2543 C CA . LEU A 1 328 ? -22.816 9.546 33.195 1.00 63.19 328 LEU A CA 1
ATOM 2544 C C . LEU A 1 328 ? -23.029 8.129 32.659 1.00 63.19 328 LEU A C 1
ATOM 2546 O O . LEU A 1 328 ? -22.328 7.754 31.736 1.00 63.19 328 LEU A O 1
ATOM 2550 N N . LYS A 1 329 ? -24.040 7.375 33.119 1.00 61.25 329 LYS A N 1
ATOM 2551 C CA . LYS A 1 329 ? -24.480 6.125 32.459 1.00 61.25 329 LYS A CA 1
ATOM 2552 C C . LYS A 1 329 ? -25.043 6.339 31.045 1.00 61.25 329 LYS A C 1
ATOM 2554 O O . LYS A 1 329 ? -25.357 5.365 30.364 1.00 61.25 329 LYS A O 1
ATOM 2559 N N . SER A 1 330 ? -25.174 7.586 30.590 1.00 57.62 330 SER A N 1
ATOM 2560 C CA . SER A 1 330 ? -25.518 7.907 29.206 1.00 57.62 330 SER A CA 1
ATOM 2561 C C . SER A 1 330 ? -24.373 7.546 28.241 1.00 57.62 330 SER A C 1
ATOM 2563 O O . SER A 1 330 ? -23.198 7.803 28.494 1.00 57.62 330 SER A O 1
ATOM 2565 N N . TYR A 1 331 ? -24.738 6.913 27.124 1.00 48.75 331 TYR A N 1
ATOM 2566 C CA . TYR A 1 331 ? -23.841 6.134 26.257 1.00 48.75 331 TYR A CA 1
ATOM 2567 C C . TYR A 1 331 ? -22.589 6.899 25.775 1.00 48.75 331 TYR A C 1
ATOM 2569 O O . TYR A 1 331 ? -21.473 6.398 25.873 1.00 48.75 331 TYR A O 1
ATOM 2577 N N . ALA A 1 332 ? -22.749 8.151 25.333 1.00 50.75 332 ALA A N 1
ATOM 2578 C CA . ALA A 1 332 ? -21.683 8.904 24.664 1.00 50.75 332 ALA A CA 1
ATOM 2579 C C . ALA A 1 332 ? -20.494 9.277 25.573 1.00 50.75 332 ALA A C 1
ATOM 2581 O O . ALA A 1 332 ? -19.356 9.292 25.114 1.00 50.75 332 ALA A O 1
ATOM 2582 N N . ALA A 1 333 ? -20.736 9.556 26.859 1.00 57.19 333 ALA A N 1
ATOM 2583 C CA . ALA A 1 333 ? -19.677 9.958 27.790 1.00 57.19 333 ALA A CA 1
ATOM 2584 C C . ALA A 1 333 ? -18.880 8.760 28.335 1.00 57.19 333 ALA A C 1
ATOM 2586 O O . ALA A 1 333 ? -17.729 8.913 28.729 1.00 57.19 333 ALA A O 1
ATOM 2587 N N . LEU A 1 334 ? -19.471 7.561 28.351 1.00 63.28 334 LEU A N 1
ATOM 2588 C CA . LEU A 1 334 ? -18.771 6.342 28.763 1.00 63.28 334 LEU A CA 1
ATOM 2589 C C . LEU A 1 334 ? -17.964 5.710 27.644 1.00 63.28 334 LEU A C 1
ATOM 2591 O O . LEU A 1 334 ? -17.084 4.905 27.928 1.00 63.28 334 LEU A O 1
ATOM 2595 N N . ASP A 1 335 ? -18.263 5.990 26.382 1.00 67.25 335 ASP A N 1
ATOM 2596 C CA . ASP A 1 335 ? -17.512 5.407 25.267 1.00 67.25 335 ASP A CA 1
ATOM 2597 C C . ASP A 1 335 ? -16.109 6.000 25.114 1.00 67.25 335 ASP A C 1
ATOM 2599 O O . ASP A 1 335 ? -15.227 5.335 24.574 1.00 67.25 335 ASP A O 1
ATOM 2603 N N . CYS A 1 336 ? -15.857 7.192 25.662 1.00 70.44 336 CYS A N 1
ATOM 2604 C CA . CYS A 1 336 ? -14.516 7.773 25.723 1.00 70.44 336 CYS A CA 1
ATOM 2605 C C . CYS A 1 336 ? -13.724 7.396 26.990 1.00 70.44 336 CYS A C 1
ATOM 2607 O O . CYS A 1 336 ? -12.566 7.796 27.106 1.00 70.44 336 CYS A O 1
ATOM 2609 N N . VAL A 1 337 ? -14.310 6.625 27.916 1.00 78.00 337 VAL A N 1
ATOM 2610 C CA . VAL A 1 337 ? -13.728 6.269 29.221 1.00 78.00 337 VAL A CA 1
ATOM 2611 C C . VAL A 1 337 ? -13.587 4.753 29.354 1.00 78.00 337 VAL A C 1
ATOM 2613 O O . VAL A 1 337 ? -14.515 4.003 29.056 1.00 78.00 337 VAL A O 1
ATOM 2616 N N . ASP A 1 338 ? -12.450 4.285 29.866 1.00 83.38 338 ASP A N 1
ATOM 2617 C CA . ASP A 1 338 ? -12.185 2.849 29.992 1.00 83.38 338 ASP A CA 1
ATOM 2618 C C . ASP A 1 338 ? -12.624 2.274 31.348 1.00 83.38 338 ASP A C 1
ATOM 2620 O O . ASP A 1 338 ? -13.115 1.138 31.426 1.00 83.38 338 ASP A O 1
ATOM 2624 N N . ARG A 1 339 ? -12.464 3.058 32.426 1.00 84.81 339 ARG A N 1
ATOM 2625 C CA . ARG A 1 339 ? -12.912 2.702 33.782 1.00 84.81 339 ARG A CA 1
ATOM 2626 C C . ARG A 1 339 ? -13.544 3.868 34.507 1.00 84.81 339 ARG A C 1
ATOM 2628 O O . ARG A 1 339 ? -13.044 4.987 34.466 1.00 84.81 339 ARG A O 1
ATOM 2635 N N . VAL A 1 340 ? -14.597 3.556 35.243 1.00 84.94 340 VAL A N 1
ATOM 2636 C CA . VAL A 1 340 ? -15.322 4.471 36.109 1.00 84.94 340 VAL A CA 1
ATOM 2637 C C . VAL A 1 340 ? -15.394 3.873 37.499 1.00 84.94 340 VAL A C 1
ATOM 2639 O O . VAL A 1 340 ? -15.643 2.680 37.652 1.00 84.94 340 VAL A O 1
ATOM 2642 N N . PHE A 1 341 ? -15.219 4.700 38.517 1.00 84.31 341 PHE A N 1
ATOM 2643 C CA . PHE A 1 341 ? -15.464 4.301 39.896 1.00 84.31 341 PHE A CA 1
ATOM 2644 C C . PHE A 1 341 ? -16.074 5.465 40.687 1.00 84.31 341 PHE A C 1
ATOM 2646 O O . PHE A 1 341 ? -15.962 6.637 40.306 1.00 84.31 341 PHE A O 1
ATOM 2653 N N . GLY A 1 342 ? -16.737 5.144 41.797 1.00 82.06 342 GLY A N 1
ATOM 2654 C CA . GLY A 1 342 ? -17.337 6.145 42.673 1.00 82.06 342 GLY A CA 1
ATOM 2655 C C . GLY A 1 342 ? -16.296 6.830 43.562 1.00 82.06 342 GLY A C 1
ATOM 2656 O O . GLY A 1 342 ? -15.608 6.163 44.327 1.00 82.06 342 GLY A O 1
ATOM 2657 N N . LEU A 1 343 ? -16.230 8.165 43.572 1.00 74.62 343 LEU A N 1
ATOM 2658 C CA . LEU A 1 343 ? -15.383 8.923 44.512 1.00 74.62 343 LEU A CA 1
ATOM 2659 C C . LEU A 1 343 ? -15.775 8.680 45.981 1.00 74.62 343 LEU A C 1
ATOM 2661 O O . LEU A 1 343 ? -14.964 8.894 46.872 1.00 74.62 343 LEU A O 1
ATOM 2665 N N . GLY A 1 344 ? -17.003 8.218 46.249 1.00 66.44 344 GLY A N 1
ATOM 2666 C CA . GLY A 1 344 ? -17.423 7.788 47.589 1.00 66.44 344 GLY A CA 1
ATOM 2667 C C . GLY A 1 344 ? -16.750 6.495 48.074 1.00 66.44 344 GLY A C 1
ATOM 2668 O O . GLY A 1 344 ? -16.797 6.208 49.264 1.00 66.44 344 GLY A O 1
ATOM 2669 N N . GLU A 1 345 ? -16.119 5.739 47.171 1.00 56.66 345 GLU A N 1
ATOM 2670 C CA . GLU A 1 345 ? -15.389 4.495 47.457 1.00 56.66 345 GLU A CA 1
ATOM 2671 C C . GLU A 1 345 ? -13.866 4.706 47.547 1.00 56.66 345 GLU A C 1
ATOM 2673 O O . GLU A 1 345 ? -13.120 3.759 47.797 1.00 56.66 345 GLU A O 1
ATOM 2678 N N . ILE A 1 346 ? -13.378 5.935 47.341 1.00 64.56 346 ILE A N 1
ATOM 2679 C CA . ILE A 1 346 ? -11.951 6.247 47.440 1.00 64.56 346 ILE A CA 1
ATOM 2680 C C . ILE A 1 346 ? -11.508 6.205 48.903 1.00 64.56 346 ILE A C 1
ATOM 2682 O O . ILE A 1 346 ? -11.950 6.997 49.735 1.00 64.56 346 ILE A O 1
ATOM 2686 N N . SER A 1 347 ? -10.538 5.339 49.200 1.00 62.41 347 SER A N 1
ATOM 2687 C CA . SER A 1 347 ? -9.620 5.591 50.309 1.00 62.41 347 SER A CA 1
ATOM 2688 C C . SER A 1 347 ? -8.625 6.674 49.877 1.00 62.41 347 SER A C 1
ATOM 2690 O O . SER A 1 347 ? -8.174 6.670 48.731 1.00 62.41 347 SER A O 1
ATOM 2692 N N . SER A 1 348 ? -8.223 7.577 50.776 1.00 66.44 348 SER A N 1
ATOM 2693 C CA . SER A 1 348 ? -7.214 8.617 50.480 1.00 66.44 348 SER A CA 1
ATOM 2694 C C . SER A 1 348 ? -5.930 8.051 49.846 1.00 66.44 348 SER A C 1
ATOM 2696 O O . SER A 1 348 ? -5.291 8.703 49.025 1.00 66.44 348 SER A O 1
ATOM 2698 N N . SER A 1 349 ? -5.602 6.795 50.160 1.00 75.31 349 SER A N 1
ATOM 2699 C CA . SER A 1 349 ? -4.489 6.039 49.583 1.00 75.31 349 SER A CA 1
ATOM 2700 C C . SER A 1 349 ? -4.690 5.624 48.115 1.00 75.31 349 SER A C 1
ATOM 2702 O O . SER A 1 349 ? -3.721 5.586 47.356 1.00 75.31 349 SER A O 1
ATOM 2704 N N . ALA A 1 350 ? -5.906 5.277 47.685 1.00 76.50 350 ALA A N 1
ATOM 2705 C CA . ALA A 1 350 ? -6.176 4.871 46.300 1.00 76.50 350 ALA A CA 1
ATOM 2706 C C . ALA A 1 350 ? -6.103 6.061 45.331 1.00 76.50 350 ALA A C 1
ATOM 2708 O O . ALA A 1 350 ? -5.520 5.947 44.253 1.00 76.50 350 ALA A O 1
ATOM 2709 N N . GLU A 1 351 ? -6.626 7.224 45.734 1.00 79.38 351 GLU A N 1
ATOM 2710 C CA . GLU A 1 351 ? -6.559 8.435 44.908 1.00 79.38 351 GLU A CA 1
ATOM 2711 C C . GLU A 1 351 ? -5.123 8.911 44.706 1.00 79.38 351 GLU A C 1
ATOM 2713 O O . GLU A 1 351 ? -4.729 9.254 43.591 1.00 79.38 351 GLU A O 1
ATOM 2718 N N . GLN A 1 352 ? -4.333 8.906 45.782 1.00 80.06 352 GLN A N 1
ATOM 2719 C CA . GLN A 1 352 ? -2.933 9.297 45.719 1.00 80.06 352 GLN A CA 1
ATOM 2720 C C . GLN A 1 352 ? -2.161 8.400 44.742 1.00 80.06 352 GLN A C 1
ATOM 2722 O O . GLN A 1 352 ? -1.482 8.914 43.857 1.00 80.06 352 GLN A O 1
ATOM 2727 N N . ARG A 1 353 ? -2.349 7.076 44.825 1.00 85.31 353 ARG A N 1
ATOM 2728 C CA . ARG A 1 353 ? -1.730 6.121 43.892 1.00 85.31 353 ARG A CA 1
ATOM 2729 C C . ARG A 1 353 ? -2.129 6.394 42.442 1.00 85.31 353 ARG A C 1
ATOM 2731 O O . ARG A 1 353 ? -1.261 6.426 41.577 1.00 85.31 353 ARG A O 1
ATOM 2738 N N . LEU A 1 354 ? -3.410 6.645 42.156 1.00 83.69 354 LEU A N 1
ATOM 2739 C CA . LEU A 1 354 ? -3.843 6.993 40.794 1.00 83.69 354 LEU A CA 1
ATOM 2740 C C . LEU A 1 354 ? -3.161 8.267 40.285 1.00 83.69 354 LEU A C 1
ATOM 2742 O O . LEU A 1 354 ? -2.716 8.294 39.141 1.00 83.69 354 LEU A O 1
ATOM 2746 N N . ARG A 1 355 ? -3.031 9.299 41.124 1.00 84.56 355 ARG A N 1
ATOM 2747 C CA . ARG A 1 355 ? -2.345 10.549 40.755 1.00 84.56 355 ARG A CA 1
ATOM 2748 C C . ARG A 1 355 ? -0.838 10.375 40.547 1.00 84.56 355 ARG A C 1
ATOM 2750 O O . ARG A 1 355 ? -0.265 11.124 39.767 1.00 84.56 355 ARG A O 1
ATOM 2757 N N . GLU A 1 356 ? -0.212 9.411 41.217 1.00 84.44 356 GLU A N 1
ATOM 2758 C CA . GLU A 1 356 ? 1.206 9.067 41.033 1.00 84.44 356 GLU A CA 1
ATOM 2759 C C . GLU A 1 356 ? 1.454 8.278 39.735 1.00 84.44 356 GLU A C 1
ATOM 2761 O O . GLU A 1 356 ? 2.491 8.449 39.098 1.00 84.44 356 GLU A O 1
ATOM 2766 N N . ILE A 1 357 ? 0.504 7.429 39.331 1.00 83.06 357 ILE A N 1
ATOM 2767 C CA . ILE A 1 357 ? 0.621 6.562 38.145 1.00 83.06 357 ILE A CA 1
ATOM 2768 C C . ILE A 1 357 ? 0.194 7.284 36.861 1.00 83.06 357 ILE A C 1
ATOM 2770 O O . ILE A 1 357 ? 0.748 7.034 35.789 1.00 83.06 357 ILE A O 1
ATOM 2774 N N . CYS A 1 358 ? -0.826 8.138 36.947 1.00 83.56 358 CYS A N 1
ATOM 2775 C CA . CYS A 1 358 ? -1.529 8.659 35.782 1.00 83.56 358 CYS A CA 1
ATOM 2776 C C . CYS A 1 358 ? -1.137 10.104 35.464 1.00 83.56 358 CYS A C 1
ATOM 2778 O O . CYS A 1 358 ? -0.920 10.933 36.347 1.00 83.56 358 CYS A O 1
ATOM 2780 N N . LEU A 1 359 ? -1.173 10.448 34.179 1.00 78.31 359 LEU A N 1
ATOM 2781 C CA . LEU A 1 359 ? -1.208 11.829 33.726 1.00 78.31 359 LEU A CA 1
ATOM 2782 C C . LEU A 1 359 ? -2.482 12.486 34.265 1.00 78.31 359 LEU A C 1
ATOM 2784 O O . LEU A 1 359 ? -3.594 11.998 34.045 1.00 78.31 359 LEU A O 1
ATOM 2788 N N . SER A 1 360 ? -2.327 13.597 34.978 1.00 62.22 360 SER A N 1
ATOM 2789 C CA . SER A 1 360 ? -3.466 14.344 35.499 1.00 62.22 360 SER A CA 1
ATOM 2790 C C . SER A 1 360 ? -3.955 15.372 34.481 1.00 62.22 360 SER A C 1
ATOM 2792 O O . SER A 1 360 ? -3.183 16.118 33.875 1.00 62.22 360 SER A O 1
ATOM 2794 N N . VAL A 1 361 ? -5.272 15.416 34.299 1.00 57.00 361 VAL A N 1
ATOM 2795 C CA . VAL A 1 361 ? -5.962 16.535 33.658 1.00 57.00 361 VAL A CA 1
ATOM 2796 C C . VAL A 1 361 ? -6.815 17.157 34.749 1.00 57.00 361 VAL A C 1
ATOM 2798 O O . VAL A 1 361 ? -7.827 16.593 35.156 1.00 57.00 361 VAL A O 1
ATOM 2801 N N . THR A 1 362 ? -6.343 18.267 35.306 1.00 53.53 362 THR A N 1
ATOM 2802 C CA . THR A 1 362 ? -7.115 19.038 36.281 1.00 53.53 362 THR A CA 1
ATOM 2803 C C . THR A 1 362 ? -8.300 19.696 35.584 1.00 53.53 362 THR A C 1
ATOM 2805 O O . THR A 1 362 ? -8.138 20.262 34.501 1.00 53.53 362 THR A O 1
ATOM 2808 N N . SER A 1 363 ? -9.468 19.595 36.219 1.00 47.75 363 SER A N 1
ATOM 2809 C CA . SER A 1 363 ? -10.683 20.350 35.898 1.00 47.75 363 SER A CA 1
ATOM 2810 C C . SER A 1 363 ? -10.474 21.852 36.016 1.00 47.75 363 SER A C 1
ATOM 2812 O O . SER A 1 363 ? -9.844 22.239 37.029 1.00 47.75 363 SER A O 1
#

Radius of gyration: 24.64 Å; chains: 1; bounding box: 52×40×74 Å

Secondary structure (DSSP, 8-state):
--------EEEEEE----TT-HHHHHHHHHHHHHHH-PPTTEEEEPPTTTTTTT-GGGHHHHHHHHHHHHHHHHHHHHHHT-EEEEEEEEEPTT-TT-EEEEEEEEETTEEEEEEE-SSPPTT-TTTBPPP-S--PPEEETTEEEEEEEGGGGG-HHHHHHHHHTT-SEEEEEE--BGGGHHHHHHHHHHHHHHHTSEEEEEE-EEEETTEEEE---EEE-TTS-EEEE--SS-EEEEEE--THHHHHHHSS--SSSS--------SB--HHHHHHHHHHHHHTT--EEEEE--TT--HHHHHHHHHHHHHH-SEEEEEE-HHHHHHHTSHHHHTT-SEEEEGGG--HHHHHHHHHHSEE---

pLDDT: mean 87.75, std 13.74, range [34.16, 98.94]